Protein AF-A0A268TPA5-F1 (afdb_monomer)

Secondary structure (DSSP, 8-state):
-EEEEE-TTTHHHHHHHHHHHH-GGGEEEEEEEE--SS--TT-SS----EEEEEEE-SSGGG----EEEPPHHHHTT--B--TTHHHH--EEEEE-B--SSP-GGGEEEEE-TTS-EEEEEBSS-HHHHHHHHHTT-EEEEE-TTS-EEEEEEEETTGGGGEEEPPSEE-SS--HHHHHHHHHHHS-GGGTTSSSSPPPHHHHHHHHHHH--TT-EEEETT-TTTHHHHHHHHHHHHH----EEEE------BTTBTTHHIIIIIIHHHHHHHHS--TTS----GGGGT-----------------TT-THHHHS--GGGGTPPP--HHHHHHHHHHTTTT----TT--

Foldseek 3Di:
DDKDKFAPVCVVVVLVVCCVVQNPVFWPDKAWAFQDDDADPPDPDDGRGTIIITDGDNDNVPDDFQKDADDPVRLVQQDADDPCCVPQNGWHWDFQADPDDDDPQQWDWDQDPVRDIDTHGTPDGPVVVVVQVVVVQWDWDQDPVRDTTITGIDTCCVVHNMDGDDSYHHPFDHQVRQLVLLPLLDFPLLRCVAHRDDALRVLLSVCNRPHDLAAEAEDQACQQQSNVVNNLVNCVVPVGDYHYDYHHPQDADPSRNRGRQPRGNVSSLCCLQPVAGPVGDGRRNNVVPDDRSHDDDDGDDDDDDPPPPLCVLVPQDCVQVVDDDDDSVVSVVVCVVPVVPSDDDPPPD

pLDDT: mean 90.13, std 10.75, range [38.91, 98.69]

Solvent-accessible surface area (backbone atoms only — not comparable to full-atom values): 20629 Å² total; per-residue (Å²): 109,50,77,46,80,37,48,84,90,49,39,68,62,52,49,55,52,45,29,70,75,53,35,64,86,15,58,72,48,64,33,42,34,35,44,49,94,76,74,65,93,79,54,87,83,67,74,86,40,61,34,39,32,44,32,35,27,84,55,48,87,79,56,76,83,44,50,34,71,66,50,73,77,60,53,68,62,36,75,41,78,61,98,48,35,92,81,30,40,35,23,31,80,44,70,34,70,43,88,66,82,94,51,74,82,25,49,55,79,43,80,43,99,85,73,49,73,49,74,52,45,36,73,55,42,68,70,56,49,52,52,36,47,75,67,70,27,57,46,80,42,66,49,99,82,73,45,85,42,51,25,33,61,46,45,54,36,46,75,84,25,43,39,73,60,69,46,69,38,77,86,51,62,23,39,71,53,19,48,56,54,51,52,23,62,36,44,84,92,47,60,77,64,68,79,83,38,70,26,41,66,48,48,32,53,52,48,63,44,70,49,61,54,70,33,78,46,79,35,78,73,29,57,56,31,36,63,55,52,19,47,51,53,45,22,69,74,75,72,34,65,49,46,71,47,76,35,49,74,60,60,65,44,97,80,25,77,76,3,31,41,52,62,31,18,48,46,47,50,46,28,49,22,70,64,46,50,96,87,62,68,81,74,48,60,45,56,81,81,45,76,51,66,50,88,87,85,90,85,81,88,79,83,86,73,57,93,85,40,80,56,62,64,71,70,56,65,38,66,84,71,80,40,73,90,64,57,69,70,59,42,51,55,50,42,71,76,37,55,94,68,70,79,76,70,87,81,83,116

Sequence (349 aa):
MIFCSIDDKNQAYVKCLFDDVFGEGNFVGDIVWQKKNSGGQHAKFILDFHEYILCYAKNIEALGAFLTYRTEKQRQSFKLEDEFIETKGRYLLSPLKSWLDYRETLIYDIECPDGTTTKTQWVCAKDTFQRLKNENRIVFKKNKNDEWSIYKKQYENENEGLVKTPSLWLDCSNNANATRELSTIFTDSESGIFSNPKPVALLKRIIEISSAPNSIILDFYAGSGTTGHAVLELNRTDGGNRQFILVTNNEETEINPNGIAYDVTAKRLKRIMTGECYEGGGAIKWLEKNKPYGDSLEVYDIEHLPADSDKIFESIDESLYDQPRMEINEKIDWVCENFEKTCKREEEK

Mean predicted aligned error: 9.1 Å

Structure (mmCIF, N/CA/C/O backbone):
data_AF-A0A268TPA5-F1
#
_entry.id   AF-A0A268TPA5-F1
#
loop_
_atom_site.group_PDB
_atom_site.id
_atom_site.type_symbol
_atom_site.label_atom_id
_atom_site.label_alt_id
_atom_site.label_comp_id
_atom_site.label_asym_id
_atom_site.label_entity_id
_atom_site.label_seq_id
_atom_site.pdbx_PDB_ins_code
_atom_site.Cartn_x
_atom_site.Cartn_y
_atom_site.Cartn_z
_atom_site.occupancy
_atom_site.B_iso_or_equiv
_atom_site.auth_seq_id
_atom_site.auth_comp_id
_atom_site.auth_asym_id
_atom_site.auth_atom_id
_atom_site.pdbx_PDB_model_num
ATOM 1 N N . MET A 1 1 ? -5.219 -9.705 -8.740 1.00 93.50 1 MET A N 1
ATOM 2 C CA . MET A 1 1 ? -5.773 -8.362 -8.464 1.00 93.50 1 MET A CA 1
ATOM 3 C C . MET A 1 1 ? -5.079 -7.381 -9.381 1.00 93.50 1 MET A C 1
ATOM 5 O O . MET A 1 1 ? -3.993 -7.701 -9.847 1.00 93.50 1 MET A O 1
ATOM 9 N N . ILE A 1 2 ? -5.682 -6.227 -9.627 1.00 97.19 2 ILE A N 1
ATOM 10 C CA . ILE A 1 2 ? -5.079 -5.132 -10.385 1.00 97.19 2 ILE A CA 1
ATOM 11 C C . ILE A 1 2 ? -5.231 -3.836 -9.589 1.00 97.19 2 ILE A C 1
ATOM 13 O O . ILE A 1 2 ? -6.274 -3.599 -8.975 1.00 97.19 2 ILE A O 1
ATOM 17 N N . PHE A 1 3 ? -4.172 -3.030 -9.590 1.00 98.50 3 PHE A N 1
ATOM 18 C CA . PHE A 1 3 ? -4.156 -1.678 -9.045 1.00 98.50 3 PHE A CA 1
ATOM 19 C C . PHE A 1 3 ? -3.842 -0.712 -10.183 1.00 98.50 3 PHE A C 1
ATOM 21 O O . PHE A 1 3 ? -2.882 -0.928 -10.917 1.00 98.50 3 PHE A O 1
ATOM 28 N N . CYS A 1 4 ? -4.640 0.341 -10.336 1.00 98.25 4 CYS A N 1
ATOM 29 C CA . CYS A 1 4 ? -4.463 1.332 -11.395 1.00 98.25 4 CYS A CA 1
ATOM 30 C C . CYS A 1 4 ? -4.404 2.733 -10.789 1.00 98.25 4 CYS A C 1
ATOM 32 O O . CYS A 1 4 ? -5.414 3.234 -10.295 1.00 98.25 4 CYS A O 1
ATOM 34 N N . SER A 1 5 ? -3.220 3.353 -10.808 1.00 98.00 5 SER A N 1
ATOM 35 C CA . SER A 1 5 ? -3.069 4.768 -10.457 1.00 98.00 5 SER A CA 1
ATOM 36 C C . SER A 1 5 ? -3.643 5.650 -11.560 1.00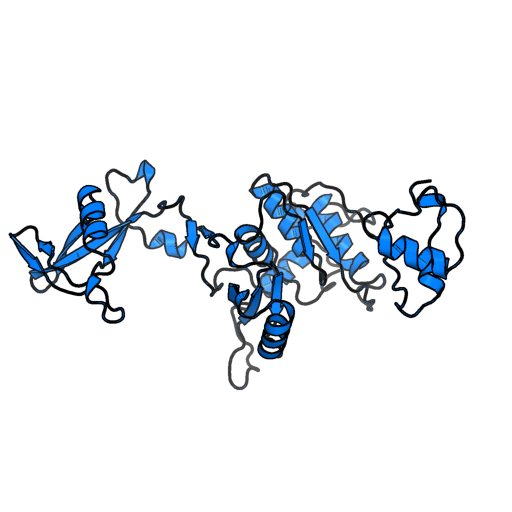 98.00 5 SER A C 1
ATOM 38 O O . SER A 1 5 ? -3.262 5.507 -12.720 1.00 98.00 5 SER A O 1
ATOM 40 N N . ILE A 1 6 ? -4.509 6.589 -11.196 1.00 97.50 6 ILE A N 1
ATOM 41 C CA . ILE A 1 6 ? -5.192 7.462 -12.147 1.00 97.50 6 ILE A CA 1
ATOM 42 C C . ILE A 1 6 ? -5.498 8.826 -11.517 1.00 97.50 6 ILE A C 1
ATOM 44 O O . ILE A 1 6 ? -5.760 8.936 -10.318 1.00 97.50 6 ILE A O 1
ATOM 48 N N . ASP A 1 7 ? -5.430 9.884 -12.319 1.00 95.38 7 ASP A N 1
ATOM 49 C CA . ASP A 1 7 ? -5.827 11.230 -11.909 1.00 95.38 7 ASP A CA 1
ATOM 50 C C . ASP A 1 7 ? -7.345 11.438 -12.040 1.00 95.38 7 ASP A C 1
ATOM 52 O O . ASP A 1 7 ? -8.087 10.591 -12.539 1.00 95.38 7 ASP A O 1
ATOM 56 N N . ASP A 1 8 ? -7.830 12.588 -11.584 1.00 94.25 8 ASP A N 1
ATOM 57 C CA . ASP A 1 8 ? -9.244 12.958 -11.649 1.00 94.25 8 ASP A CA 1
ATOM 58 C C . ASP A 1 8 ? -9.768 13.139 -13.081 1.00 94.25 8 ASP A C 1
ATOM 60 O O . ASP A 1 8 ? -10.972 13.016 -13.307 1.00 94.25 8 ASP A O 1
ATOM 64 N N . LYS A 1 9 ? -8.884 13.378 -14.059 1.00 95.19 9 LYS A N 1
ATOM 65 C CA . LYS A 1 9 ? -9.261 13.572 -15.463 1.00 95.19 9 LYS A CA 1
ATOM 66 C C . LYS A 1 9 ? -9.957 12.344 -16.045 1.00 95.19 9 LYS A C 1
ATOM 68 O O . LYS A 1 9 ? -10.922 12.499 -16.793 1.00 95.19 9 LYS A O 1
ATOM 73 N N . ASN A 1 10 ? -9.458 11.147 -15.728 1.00 95.06 10 ASN A N 1
ATOM 74 C CA . ASN A 1 10 ? -9.932 9.904 -16.340 1.00 95.06 10 ASN A CA 1
ATOM 75 C C . ASN A 1 10 ? -10.455 8.856 -15.350 1.00 95.06 10 ASN A C 1
ATOM 77 O O . ASN A 1 10 ? -10.986 7.840 -15.798 1.00 95.06 10 ASN A O 1
ATOM 81 N N . GLN A 1 11 ? -10.352 9.084 -14.035 1.00 97.19 11 GLN A N 1
ATOM 82 C CA . GLN A 1 11 ? -10.719 8.089 -13.019 1.00 97.19 11 GLN A CA 1
ATOM 83 C C . GLN A 1 11 ? -12.120 7.500 -13.220 1.00 97.19 11 GLN A C 1
ATOM 85 O O . GLN A 1 11 ? -12.265 6.280 -13.206 1.00 97.19 11 GLN A O 1
ATOM 90 N N . ALA A 1 12 ? -13.132 8.336 -13.472 1.00 97.44 12 ALA A N 1
ATOM 91 C CA . ALA A 1 12 ? -14.506 7.867 -13.634 1.00 97.44 12 ALA A CA 1
ATOM 92 C C . ALA A 1 12 ? -14.6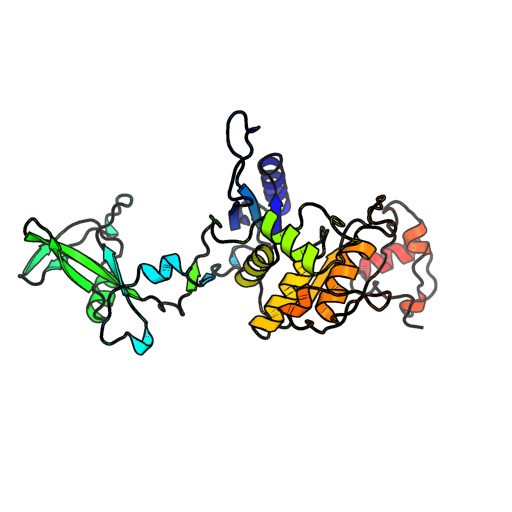71 6.966 -14.870 1.00 97.44 12 ALA A C 1
ATOM 94 O O . ALA A 1 12 ? -15.311 5.920 -14.796 1.00 97.44 12 ALA A O 1
ATOM 95 N N . TYR A 1 13 ? -14.050 7.333 -15.995 1.00 97.38 13 TYR A N 1
ATOM 96 C CA . TYR A 1 13 ? -14.131 6.557 -17.235 1.00 97.38 13 TYR A CA 1
ATOM 97 C C . TYR A 1 13 ? -13.396 5.220 -17.114 1.00 97.38 13 TYR A C 1
ATOM 99 O O . TYR A 1 13 ? -13.927 4.187 -17.516 1.00 97.38 13 TYR A O 1
ATOM 107 N N . VAL A 1 14 ? -12.202 5.225 -16.513 1.00 96.25 14 VAL A N 1
ATOM 108 C CA . VAL A 1 14 ? -11.422 4.001 -16.276 1.00 96.25 14 VAL A CA 1
ATOM 109 C C . VAL A 1 14 ? -12.146 3.083 -15.293 1.00 96.25 14 VAL A C 1
ATOM 111 O O . VAL A 1 14 ? -12.171 1.876 -15.506 1.00 96.25 14 VAL A O 1
ATOM 114 N N . LYS A 1 15 ? -12.797 3.636 -14.263 1.00 98.12 15 LYS A N 1
ATOM 115 C CA . LYS A 1 15 ? -13.629 2.866 -13.334 1.00 98.12 15 LYS A CA 1
ATOM 116 C C . LYS A 1 15 ? -14.773 2.156 -14.060 1.00 98.12 15 LYS A C 1
ATOM 118 O O . LYS A 1 15 ? -14.925 0.954 -13.879 1.00 98.12 15 LYS A O 1
ATOM 123 N N . CYS A 1 16 ? -15.525 2.860 -14.911 1.00 97.38 16 CYS A N 1
ATOM 124 C CA . CYS A 1 16 ? -16.597 2.246 -15.700 1.00 97.38 16 CYS A CA 1
ATOM 125 C C . CYS A 1 16 ? -16.073 1.159 -16.648 1.00 97.38 16 CYS A C 1
ATOM 127 O O . CYS A 1 16 ? -16.688 0.104 -16.766 1.00 97.38 16 CYS A O 1
ATOM 129 N N . LEU A 1 17 ? -14.924 1.385 -17.292 1.00 96.69 17 LEU A N 1
ATOM 130 C CA . LEU A 1 17 ? -14.291 0.371 -18.137 1.00 96.69 17 LEU A CA 1
ATOM 131 C C . LEU A 1 17 ? -13.875 -0.861 -17.321 1.00 96.69 17 LEU A C 1
ATOM 133 O O . LEU A 1 17 ? -14.063 -1.991 -17.757 1.00 96.69 17 LEU A O 1
ATOM 137 N N . PHE A 1 18 ? -13.325 -0.660 -16.125 1.00 97.06 18 PHE A N 1
ATOM 138 C CA . PHE A 1 18 ? -12.932 -1.759 -15.246 1.00 97.06 18 PHE A CA 1
ATOM 139 C C . PHE A 1 18 ? -14.147 -2.524 -14.706 1.00 97.06 18 PHE A C 1
ATOM 141 O O . PHE A 1 18 ? -14.053 -3.737 -14.543 1.00 97.06 18 PHE A O 1
ATOM 148 N N . ASP A 1 19 ? -15.284 -1.862 -14.476 1.00 97.94 19 ASP A N 1
ATOM 149 C CA . ASP A 1 19 ? -16.541 -2.539 -14.136 1.00 97.94 19 ASP A CA 1
ATOM 150 C C . ASP A 1 19 ? -17.015 -3.473 -15.252 1.00 97.94 19 ASP A C 1
ATOM 152 O O . ASP A 1 19 ? -17.476 -4.571 -14.955 1.00 97.94 19 ASP A O 1
ATOM 156 N N . ASP A 1 20 ? -16.861 -3.073 -16.515 1.00 95.62 20 ASP A N 1
ATOM 157 C CA . ASP A 1 20 ? -17.213 -3.907 -17.670 1.00 95.62 20 ASP A CA 1
ATOM 158 C C . ASP A 1 20 ? -16.238 -5.089 -17.842 1.00 95.62 20 ASP A C 1
ATOM 160 O O . ASP A 1 20 ? -16.650 -6.231 -18.030 1.00 95.62 20 ASP A O 1
ATOM 164 N N . VAL A 1 21 ? -14.930 -4.842 -17.690 1.00 94.75 21 VAL A N 1
ATOM 165 C CA . VAL A 1 21 ? -13.880 -5.860 -17.888 1.00 94.75 21 VAL A CA 1
ATOM 166 C C . VAL A 1 21 ? -13.796 -6.868 -16.735 1.00 94.75 21 VAL A C 1
ATOM 168 O O . VAL A 1 21 ? -13.634 -8.066 -16.967 1.00 94.75 21 VAL A O 1
ATOM 171 N N . PHE A 1 22 ? -13.859 -6.405 -15.484 1.00 93.81 22 PHE A N 1
ATOM 172 C CA . PHE A 1 22 ? -13.659 -7.244 -14.294 1.00 93.81 22 PHE A CA 1
ATOM 173 C C . PHE A 1 22 ? -14.964 -7.596 -13.573 1.00 93.81 22 PHE A C 1
ATOM 175 O O . PHE A 1 22 ? -14.961 -8.473 -12.705 1.00 93.81 22 PHE A O 1
ATOM 182 N N . GLY A 1 23 ? -16.071 -6.941 -13.922 1.00 96.62 23 GLY A N 1
ATOM 183 C CA . GLY A 1 23 ? -17.336 -7.011 -13.203 1.00 96.62 23 GLY A CA 1
ATOM 184 C C . GLY A 1 23 ? -17.360 -6.070 -11.996 1.00 96.62 23 GLY A C 1
ATOM 185 O O . GLY A 1 23 ? -16.466 -6.101 -11.149 1.00 96.62 23 GLY A O 1
ATOM 186 N N . GLU A 1 24 ? -18.430 -5.284 -11.859 1.00 97.06 24 GLU A N 1
ATOM 187 C CA . GLU A 1 24 ? -18.634 -4.358 -10.730 1.00 97.06 24 GLU A CA 1
ATOM 188 C C . GLU A 1 24 ? -18.532 -5.062 -9.363 1.00 97.06 24 GLU A C 1
ATOM 190 O O . GLU A 1 24 ? -17.946 -4.531 -8.421 1.00 97.06 24 GLU A O 1
ATOM 195 N N . GLY A 1 25 ? -19.025 -6.304 -9.267 1.00 97.69 25 GLY A N 1
ATOM 196 C CA . GLY A 1 25 ? -18.949 -7.116 -8.047 1.00 97.69 25 GLY A CA 1
ATOM 197 C C . GLY A 1 25 ? -17.523 -7.458 -7.599 1.00 97.69 25 GLY A C 1
ATOM 198 O O . GLY A 1 25 ? -17.328 -7.822 -6.445 1.00 97.69 25 GLY A O 1
ATOM 199 N N . ASN A 1 26 ? -16.525 -7.312 -8.475 1.00 98.00 26 ASN A N 1
ATOM 200 C CA . ASN A 1 26 ? -15.114 -7.531 -8.159 1.00 98.00 26 ASN A CA 1
ATOM 201 C C . ASN A 1 26 ? -14.353 -6.244 -7.798 1.00 98.00 26 ASN A C 1
ATOM 203 O O . ASN A 1 26 ? -13.130 -6.283 -7.605 1.00 98.00 26 ASN A O 1
ATOM 207 N N . PHE A 1 27 ? -15.042 -5.106 -7.691 1.00 98.31 27 PHE A N 1
ATOM 208 C CA . PHE A 1 27 ? -14.447 -3.864 -7.217 1.00 98.31 27 PHE A CA 1
ATOM 209 C C . PHE A 1 27 ? -14.108 -3.960 -5.724 1.00 98.31 27 PHE A C 1
ATOM 211 O 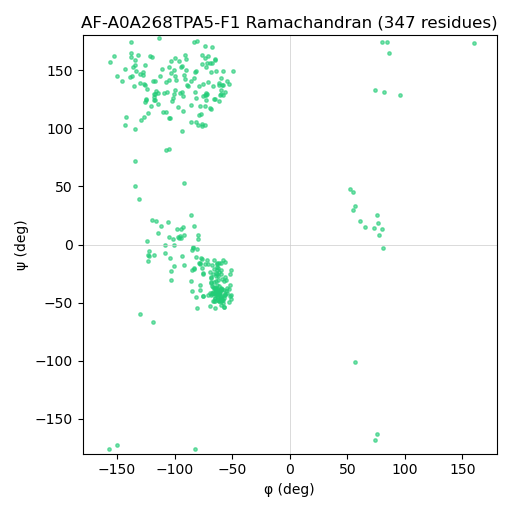O . PHE A 1 27 ? -14.983 -4.107 -4.873 1.00 98.31 27 PHE A O 1
ATOM 218 N N . VAL A 1 28 ? -12.819 -3.854 -5.395 1.00 97.62 28 VAL A N 1
ATOM 219 C CA . VAL A 1 28 ? -12.328 -3.966 -4.011 1.00 97.62 28 VAL A CA 1
ATOM 220 C C . VAL A 1 28 ? -12.415 -2.623 -3.291 1.00 97.62 28 VAL A C 1
ATOM 222 O O . VAL A 1 28 ? -12.757 -2.561 -2.110 1.00 97.62 28 VAL A O 1
ATOM 225 N N . GLY A 1 29 ? -12.092 -1.538 -3.992 1.00 96.75 29 GLY A N 1
ATOM 226 C CA . GLY A 1 29 ? -12.121 -0.194 -3.435 1.00 96.75 29 GLY A CA 1
ATOM 227 C C . GLY A 1 29 ? -11.271 0.795 -4.221 1.00 96.75 29 GLY A C 1
ATOM 228 O O . GLY A 1 29 ? -10.539 0.432 -5.142 1.00 96.75 29 GLY A O 1
ATOM 229 N N . ASP A 1 30 ? -11.373 2.059 -3.825 1.00 97.62 30 ASP A N 1
ATOM 230 C CA . ASP A 1 30 ? -10.580 3.162 -4.363 1.00 97.62 30 ASP A CA 1
ATOM 231 C C . ASP A 1 30 ? -9.733 3.762 -3.240 1.00 97.62 30 ASP A C 1
ATOM 233 O O . ASP A 1 30 ? -10.244 4.083 -2.160 1.00 97.62 30 ASP A O 1
ATOM 237 N N . ILE A 1 31 ? -8.429 3.859 -3.480 1.00 98.25 31 ILE A N 1
ATOM 238 C CA . ILE A 1 31 ? -7.473 4.453 -2.552 1.00 98.25 31 ILE A CA 1
ATOM 239 C C . ILE A 1 31 ? -7.130 5.856 -3.045 1.00 98.25 31 ILE A C 1
ATOM 241 O O . ILE A 1 31 ? -6.600 6.040 -4.135 1.00 98.25 31 ILE A O 1
ATOM 245 N N . VAL A 1 32 ? -7.350 6.848 -2.191 1.00 98.12 32 VAL A N 1
ATOM 246 C CA . VAL A 1 32 ? -6.947 8.233 -2.421 1.00 98.12 32 VAL A CA 1
ATOM 247 C C . VAL A 1 32 ? -5.571 8.451 -1.809 1.00 98.12 32 VAL A C 1
ATOM 249 O O . VAL A 1 32 ? -5.400 8.400 -0.586 1.00 98.12 32 VAL A O 1
ATOM 252 N N . TRP A 1 33 ? -4.584 8.722 -2.654 1.00 97.69 33 TRP A N 1
ATOM 253 C CA . TRP A 1 33 ? -3.206 8.968 -2.248 1.00 97.69 33 TRP A CA 1
ATOM 254 C C . TRP A 1 33 ? -2.845 10.447 -2.378 1.00 97.69 33 TRP A C 1
ATOM 256 O O . TRP A 1 33 ? -3.067 11.072 -3.414 1.00 97.69 33 TRP A O 1
ATOM 266 N N . GLN A 1 34 ? -2.251 11.016 -1.327 1.00 95.81 34 GLN A N 1
ATOM 267 C CA . GLN A 1 34 ? -1.777 12.397 -1.345 1.00 95.81 34 GLN A CA 1
ATOM 268 C C . GLN A 1 34 ? -0.463 12.527 -2.134 1.00 95.81 34 GLN A C 1
ATOM 270 O O .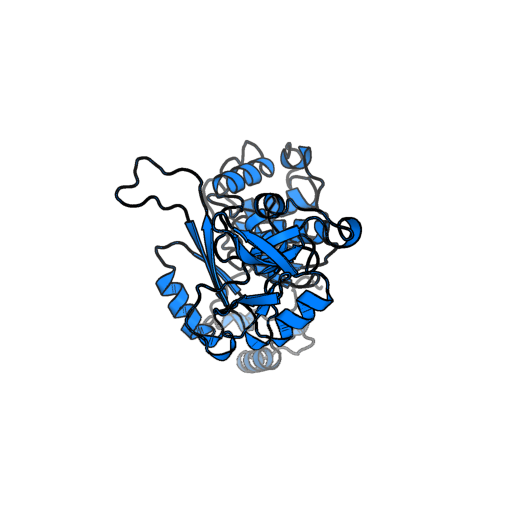 GLN A 1 34 ? 0.625 12.258 -1.623 1.00 95.81 34 GLN A O 1
ATOM 275 N N . LYS A 1 35 ? -0.548 13.019 -3.374 1.00 94.44 35 LYS A N 1
ATOM 276 C CA . LYS A 1 35 ? 0.603 13.168 -4.280 1.00 94.44 35 LYS A CA 1
ATOM 277 C C . LYS A 1 35 ? 1.478 14.392 -4.001 1.00 94.44 35 LYS A C 1
ATOM 279 O O . LYS A 1 35 ? 2.605 14.461 -4.497 1.00 94.44 35 LYS A O 1
ATOM 284 N N . LYS A 1 36 ? 0.990 15.371 -3.223 1.00 91.75 36 LYS A N 1
ATOM 285 C CA . LYS A 1 36 ? 1.752 16.571 -2.822 1.00 91.75 36 LYS A CA 1
ATOM 286 C C . LYS A 1 36 ? 1.235 17.208 -1.525 1.00 91.75 36 LYS A C 1
ATOM 288 O O . LYS A 1 36 ? 0.068 17.069 -1.174 1.00 91.75 36 LYS A O 1
ATOM 293 N N . ASN A 1 37 ? 2.107 17.959 -0.846 1.00 87.81 37 ASN A N 1
ATOM 294 C CA . ASN A 1 37 ? 1.813 18.578 0.459 1.00 87.81 37 ASN A CA 1
ATOM 295 C C . ASN A 1 37 ? 1.447 20.068 0.370 1.00 87.81 37 ASN A C 1
ATOM 297 O O . ASN A 1 37 ? 0.903 20.626 1.318 1.00 87.81 37 ASN A O 1
ATOM 301 N N . SER A 1 38 ? 1.781 20.729 -0.740 1.00 84.44 38 SER A N 1
ATOM 302 C CA . SER A 1 38 ? 1.550 22.160 -0.948 1.00 84.44 38 SER A CA 1
ATOM 303 C C . SER A 1 38 ? 1.019 22.434 -2.354 1.00 84.44 38 SER A C 1
ATOM 305 O O . SER A 1 38 ? 1.286 21.700 -3.308 1.00 84.44 38 SER A O 1
ATOM 307 N N . GLY A 1 39 ? 0.147 23.435 -2.446 1.00 74.38 39 GLY A N 1
ATOM 308 C CA . GLY A 1 39 ? -0.520 23.817 -3.682 1.00 74.38 39 GLY A CA 1
ATOM 309 C C . GLY A 1 39 ? 0.222 24.945 -4.392 1.00 74.38 39 GLY A C 1
ATOM 310 O O . GLY A 1 39 ? 0.907 25.742 -3.755 1.00 74.38 39 GLY A O 1
ATOM 311 N N . GLY A 1 40 ? 0.089 25.014 -5.716 1.00 72.81 40 GLY A N 1
ATOM 312 C CA . GLY A 1 40 ? 0.619 26.130 -6.498 1.00 72.81 40 GLY A CA 1
ATOM 313 C C . GLY A 1 40 ? -0.321 27.335 -6.454 1.00 72.81 40 GLY A C 1
ATOM 314 O O . GLY A 1 40 ? -1.538 27.165 -6.415 1.00 72.81 40 GLY A O 1
ATOM 315 N N . GLN A 1 41 ? 0.233 28.549 -6.543 1.00 68.62 41 GLN A N 1
ATOM 316 C CA . GLN A 1 41 ? -0.552 29.796 -6.615 1.00 68.62 41 GLN A CA 1
ATOM 317 C C . GLN A 1 41 ? -1.500 29.851 -7.831 1.00 68.62 41 GLN A C 1
ATOM 319 O O . GLN A 1 41 ? -2.415 30.664 -7.868 1.00 68.62 41 GLN A O 1
ATOM 324 N N . HIS A 1 42 ? -1.292 28.980 -8.822 1.00 75.12 42 HIS A N 1
ATOM 325 C CA . HIS A 1 42 ? -2.054 28.926 -10.071 1.00 75.12 42 HIS A CA 1
ATOM 326 C C . HIS A 1 42 ? -3.356 28.115 -9.992 1.00 75.12 42 HIS A C 1
ATOM 328 O O . HIS A 1 42 ? -4.102 28.072 -10.970 1.00 75.12 42 HIS A O 1
ATOM 334 N N . ALA A 1 43 ? -3.651 27.455 -8.867 1.00 81.31 43 ALA A N 1
ATOM 335 C CA . ALA A 1 43 ? -4.926 26.765 -8.714 1.00 81.31 43 ALA A CA 1
ATOM 336 C C . ALA A 1 43 ? -6.071 27.785 -8.640 1.00 81.31 43 ALA A C 1
ATOM 338 O O . ALA A 1 43 ? -6.143 28.590 -7.714 1.00 81.31 43 ALA A O 1
ATOM 339 N N . LYS A 1 44 ? -6.973 27.746 -9.625 1.00 83.06 44 LYS A N 1
ATOM 340 C CA . LYS A 1 44 ? -8.058 28.728 -9.750 1.00 83.06 44 LYS A CA 1
ATOM 341 C C . LYS A 1 44 ? -9.222 28.484 -8.784 1.00 83.06 44 LYS A C 1
ATOM 343 O O . LYS A 1 44 ? -9.840 29.444 -8.338 1.00 83.06 44 LYS A O 1
ATOM 348 N N . PHE A 1 45 ? -9.541 27.220 -8.501 1.00 88.44 45 PHE A N 1
ATOM 349 C CA . PHE A 1 45 ? -10.746 26.845 -7.750 1.00 88.44 45 PHE A CA 1
ATOM 350 C C . PHE A 1 45 ? -10.448 25.891 -6.592 1.00 88.44 45 PHE A C 1
ATOM 352 O O . PHE A 1 45 ? -10.719 26.221 -5.442 1.00 88.44 45 PHE A O 1
ATOM 359 N N . ILE A 1 46 ? -9.880 24.719 -6.888 1.00 89.88 46 ILE A N 1
ATOM 360 C CA . ILE A 1 46 ? -9.572 23.675 -5.905 1.00 89.88 46 ILE A CA 1
ATOM 361 C C . ILE A 1 46 ? -8.100 23.296 -6.050 1.00 89.88 46 ILE A C 1
ATOM 363 O O . ILE A 1 46 ? -7.577 23.192 -7.161 1.00 89.88 46 ILE A O 1
ATOM 367 N N . LEU A 1 47 ? -7.425 23.113 -4.916 1.00 90.56 47 LEU A N 1
ATOM 368 C CA . LEU A 1 47 ? -6.060 22.606 -4.888 1.00 90.56 47 LEU A CA 1
ATOM 369 C C . LEU A 1 47 ? -6.090 21.087 -5.077 1.00 90.56 47 LEU A C 1
ATOM 371 O O . LEU A 1 47 ? -6.544 20.356 -4.202 1.00 90.56 47 LEU A O 1
ATOM 375 N N . ASP A 1 48 ? -5.592 20.627 -6.218 1.00 90.56 48 ASP A N 1
ATOM 376 C CA . ASP A 1 48 ? -5.462 19.204 -6.533 1.00 90.56 48 ASP A CA 1
ATOM 377 C C . ASP A 1 48 ? -4.312 18.573 -5.730 1.00 90.56 48 ASP A C 1
ATOM 379 O O . ASP A 1 48 ? -3.142 18.783 -6.049 1.00 90.56 48 ASP A O 1
ATOM 383 N N . PHE A 1 49 ? -4.621 17.827 -4.671 1.00 93.81 49 PHE A N 1
ATOM 384 C CA . PHE A 1 49 ? -3.626 17.238 -3.769 1.00 93.81 49 PHE A CA 1
ATOM 385 C C . PHE A 1 49 ? -3.468 15.730 -3.890 1.00 93.81 49 PHE A C 1
ATOM 387 O O . PHE A 1 49 ? -2.559 15.172 -3.265 1.00 93.81 49 PHE A O 1
ATOM 394 N N . HIS A 1 50 ? -4.319 15.073 -4.671 1.00 95.31 50 HIS A N 1
ATOM 395 C CA . HIS A 1 50 ? -4.432 13.626 -4.642 1.00 95.31 50 HIS A CA 1
ATOM 396 C C . HIS A 1 50 ? -4.546 13.001 -6.026 1.00 95.31 50 HIS A C 1
ATOM 398 O O . HIS A 1 50 ? -4.750 13.661 -7.040 1.00 95.31 50 HIS A O 1
ATOM 404 N N . GLU A 1 51 ? -4.335 11.699 -6.034 1.00 96.62 51 GLU A N 1
ATOM 405 C CA . GLU A 1 51 ? -4.597 10.785 -7.137 1.00 96.62 51 GLU A CA 1
ATOM 406 C C . GLU A 1 51 ? -5.369 9.589 -6.575 1.00 96.62 51 GLU A C 1
ATOM 408 O O . GLU A 1 51 ? -5.401 9.368 -5.358 1.00 96.62 51 GLU A O 1
ATOM 413 N N . TYR A 1 52 ? -5.997 8.837 -7.467 1.00 98.44 52 TYR A N 1
ATOM 414 C CA . TYR A 1 52 ? -6.784 7.656 -7.147 1.00 98.44 52 TYR A CA 1
ATOM 415 C C . TYR A 1 52 ? -6.007 6.399 -7.513 1.00 98.44 52 TYR A C 1
ATOM 417 O O . TYR A 1 52 ? -5.161 6.406 -8.412 1.00 98.44 52 TYR A O 1
ATOM 425 N N . ILE A 1 53 ? -6.293 5.308 -6.817 1.00 98.56 53 ILE A N 1
ATOM 426 C CA . ILE A 1 53 ? -5.749 3.989 -7.109 1.00 98.56 53 ILE A CA 1
ATOM 427 C C . ILE A 1 53 ? -6.916 3.014 -7.047 1.00 98.56 53 ILE A C 1
ATOM 429 O O . ILE A 1 53 ? -7.338 2.584 -5.970 1.00 98.56 53 ILE A O 1
ATOM 433 N N . LEU A 1 54 ? -7.431 2.670 -8.224 1.00 98.50 54 LEU A N 1
ATOM 434 C CA . LEU A 1 54 ? -8.525 1.719 -8.369 1.00 98.50 54 LEU A CA 1
ATOM 435 C C . LEU A 1 54 ? -8.013 0.308 -8.091 1.00 98.50 54 LEU A C 1
ATOM 437 O O . LEU A 1 54 ? -7.006 -0.098 -8.673 1.00 98.50 54 LEU A O 1
ATOM 441 N N . CYS A 1 55 ? -8.710 -0.441 -7.238 1.00 98.19 55 CYS A N 1
ATOM 442 C CA . CYS A 1 55 ? -8.376 -1.821 -6.902 1.00 98.19 55 CYS A CA 1
ATOM 443 C C . CYS A 1 55 ? -9.492 -2.776 -7.336 1.00 98.19 55 CYS A C 1
ATOM 445 O O . CYS A 1 55 ? -10.644 -2.637 -6.915 1.00 98.19 55 CYS A O 1
ATOM 447 N N . TYR A 1 56 ? -9.132 -3.774 -8.143 1.00 98.44 56 TYR A N 1
ATOM 448 C CA . TYR A 1 56 ? -10.036 -4.835 -8.586 1.00 98.44 56 TYR A CA 1
ATOM 449 C C . TYR A 1 56 ? -9.465 -6.224 -8.324 1.00 98.44 56 TYR A C 1
ATOM 451 O O . TYR A 1 56 ? -8.260 -6.484 -8.434 1.00 98.44 56 TYR A O 1
ATOM 459 N N . ALA A 1 57 ? -10.364 -7.148 -8.009 1.00 97.25 57 ALA A N 1
ATOM 460 C CA . ALA A 1 57 ? -10.074 -8.562 -7.885 1.00 97.25 57 ALA A CA 1
ATOM 461 C C . ALA A 1 57 ? -10.404 -9.305 -9.185 1.00 97.25 57 ALA A C 1
ATOM 463 O O . ALA A 1 57 ? -11.220 -8.864 -9.979 1.00 97.25 57 ALA A O 1
ATOM 464 N N . LYS A 1 58 ? -9.794 -10.478 -9.384 1.00 94.94 58 LYS A N 1
ATOM 465 C CA . LYS A 1 58 ? -10.318 -11.453 -10.359 1.00 94.94 58 LYS A CA 1
ATOM 466 C C . LYS A 1 58 ? -11.524 -12.199 -9.775 1.00 94.94 58 LYS A C 1
ATOM 468 O O . LYS A 1 58 ? -12.475 -12.501 -10.479 1.00 94.94 58 LYS A O 1
ATOM 473 N N . ASN A 1 59 ? -11.434 -12.514 -8.485 1.00 95.50 59 ASN A N 1
ATOM 474 C CA . ASN A 1 59 ? -12.502 -13.067 -7.668 1.00 95.50 59 ASN A CA 1
ATOM 475 C C . ASN A 1 59 ? -12.383 -12.433 -6.277 1.00 95.50 59 ASN A C 1
ATOM 477 O O . ASN A 1 59 ? -11.414 -12.709 -5.565 1.00 95.50 59 ASN A O 1
ATOM 481 N N . ILE A 1 60 ? -13.323 -11.558 -5.921 1.00 96.31 60 ILE A N 1
ATOM 482 C CA . ILE A 1 60 ? -13.310 -10.850 -4.635 1.00 96.31 60 ILE A CA 1
ATOM 483 C C . ILE A 1 60 ? -13.565 -11.779 -3.442 1.00 96.31 60 ILE A C 1
ATOM 485 O O . ILE A 1 60 ? -13.038 -11.536 -2.360 1.00 96.31 60 ILE A O 1
ATOM 489 N N . GLU A 1 61 ? -14.310 -12.870 -3.633 1.00 96.62 61 GLU A N 1
ATOM 490 C CA . GLU A 1 61 ? -14.648 -13.824 -2.567 1.00 96.62 61 GLU A CA 1
ATOM 491 C C . GLU A 1 61 ? -13.424 -14.619 -2.096 1.00 96.62 61 GLU A C 1
ATOM 493 O O . GLU A 1 61 ? -13.383 -15.098 -0.966 1.00 96.62 61 GLU A O 1
ATOM 498 N N . ALA A 1 62 ? -12.402 -14.728 -2.950 1.00 94.50 62 ALA A N 1
ATOM 499 C CA . ALA A 1 62 ? -11.131 -15.362 -2.619 1.00 94.50 62 ALA A CA 1
ATOM 500 C C . ALA A 1 62 ? -10.181 -14.444 -1.824 1.00 94.50 62 ALA A C 1
ATOM 502 O O . ALA A 1 62 ? -9.089 -14.876 -1.451 1.00 94.50 62 ALA A O 1
ATOM 503 N N . LEU A 1 63 ? -10.547 -13.177 -1.591 1.00 94.38 63 LEU A N 1
ATOM 504 C CA . LEU A 1 63 ? -9.684 -12.220 -0.906 1.00 94.38 63 LEU A CA 1
ATOM 505 C C . LEU A 1 63 ? -9.884 -12.228 0.611 1.00 94.38 63 LEU A C 1
ATOM 507 O O . LEU A 1 63 ? -10.998 -12.217 1.132 1.00 94.38 63 LEU A O 1
ATOM 511 N N . GLY A 1 64 ? -8.760 -12.167 1.326 1.00 92.31 64 GLY A N 1
ATOM 512 C CA . GLY A 1 64 ? -8.723 -11.792 2.736 1.00 92.31 64 GLY A CA 1
ATOM 513 C C . GLY A 1 64 ? -8.782 -10.274 2.933 1.00 92.31 64 GLY A C 1
ATOM 514 O O . GLY A 1 64 ? -8.734 -9.489 1.986 1.00 92.31 64 GLY A O 1
ATOM 515 N N . ALA A 1 65 ? -8.852 -9.842 4.193 1.00 92.31 65 ALA A N 1
ATOM 516 C CA . ALA A 1 65 ? -8.766 -8.422 4.517 1.00 92.31 65 ALA A CA 1
ATOM 517 C C . ALA A 1 65 ? -7.367 -7.872 4.201 1.00 92.31 65 ALA A C 1
ATOM 519 O O . ALA A 1 65 ? -6.366 -8.473 4.582 1.00 92.31 65 ALA A O 1
ATOM 520 N N . PHE A 1 66 ? -7.301 -6.688 3.590 1.00 94.88 66 PHE A N 1
ATOM 521 C CA . PHE A 1 66 ? -6.045 -5.949 3.471 1.00 94.88 66 PHE A CA 1
ATOM 522 C C . PHE A 1 66 ? -5.682 -5.356 4.822 1.00 94.88 66 PHE A C 1
ATOM 524 O O . PHE A 1 66 ? -6.442 -4.562 5.391 1.00 94.88 66 PHE A O 1
ATOM 531 N N . LEU A 1 67 ? -4.529 -5.771 5.331 1.00 93.31 67 LEU A N 1
ATOM 532 C CA . LEU A 1 67 ? -4.033 -5.389 6.637 1.00 93.31 67 LEU A CA 1
ATOM 533 C C . LEU A 1 67 ? -2.729 -4.606 6.502 1.00 93.31 67 LEU A C 1
ATOM 535 O O . LEU A 1 67 ? -1.882 -4.933 5.684 1.00 93.31 67 LEU A O 1
ATOM 539 N N . THR A 1 68 ? -2.571 -3.584 7.331 1.00 92.06 68 THR A N 1
ATOM 540 C CA . THR A 1 68 ? -1.364 -2.764 7.444 1.00 92.06 68 THR A CA 1
ATOM 541 C C . THR A 1 68 ? -1.029 -2.565 8.912 1.00 92.06 68 THR A C 1
ATOM 543 O O . THR A 1 68 ? -1.915 -2.559 9.771 1.00 92.06 68 THR A O 1
ATOM 546 N N . TYR A 1 69 ? 0.241 -2.318 9.211 1.00 90.00 69 TYR A N 1
ATOM 547 C CA . TYR A 1 69 ? 0.632 -1.856 10.535 1.00 90.00 69 TYR A CA 1
ATOM 548 C C . TYR A 1 69 ? 0.046 -0.479 10.843 1.00 90.00 69 TYR A C 1
ATOM 550 O O . TYR A 1 69 ? -0.129 0.368 9.960 1.00 90.00 69 TYR A O 1
ATOM 558 N N . ARG A 1 70 ? -0.219 -0.245 12.132 1.00 89.88 70 ARG A N 1
ATOM 559 C CA . ARG A 1 70 ? -0.590 1.077 12.642 1.00 89.88 70 ARG A CA 1
ATOM 560 C C . ARG A 1 70 ? 0.493 2.109 12.356 1.00 89.88 70 ARG A C 1
ATOM 562 O O . ARG A 1 70 ? 1.674 1.864 12.607 1.00 89.88 70 ARG A O 1
ATOM 569 N N . THR A 1 71 ? 0.064 3.297 11.938 1.00 88.19 71 THR A N 1
ATOM 570 C CA . THR A 1 71 ? 0.954 4.455 11.813 1.00 88.19 71 THR A CA 1
ATOM 571 C C . THR A 1 71 ? 1.425 4.925 13.186 1.00 88.19 71 THR A C 1
ATOM 573 O O . THR A 1 71 ? 0.735 4.739 14.191 1.00 88.19 71 THR A O 1
ATOM 576 N N . GLU A 1 72 ? 2.564 5.612 13.236 1.00 87.69 72 GLU A N 1
ATOM 577 C CA . GLU A 1 72 ? 3.096 6.183 14.480 1.00 87.69 72 GLU A CA 1
ATOM 578 C C . GLU A 1 72 ? 2.070 7.094 15.181 1.00 87.69 72 GLU A C 1
ATOM 580 O O . GLU A 1 72 ? 1.818 6.988 16.380 1.00 87.69 72 GLU A O 1
ATOM 585 N N . LYS A 1 73 ? 1.352 7.913 14.403 1.00 88.31 73 LYS A N 1
ATOM 586 C CA . LYS A 1 73 ? 0.259 8.757 14.907 1.00 88.31 73 LYS A CA 1
ATOM 587 C C . LYS A 1 73 ? -0.865 7.940 15.556 1.00 88.31 73 LYS A C 1
ATOM 589 O O . LYS A 1 73 ? -1.444 8.375 16.550 1.00 88.31 73 LYS A O 1
ATOM 594 N N . GLN A 1 74 ? -1.208 6.778 14.997 1.00 89.69 74 GLN A N 1
ATOM 595 C CA . GLN A 1 74 ? -2.208 5.889 15.592 1.00 89.69 74 GLN A CA 1
ATOM 596 C C . GLN A 1 74 ? -1.682 5.260 16.885 1.00 89.69 74 GLN A C 1
ATOM 598 O O . GLN A 1 74 ? -2.426 5.216 17.865 1.00 89.69 74 GLN A O 1
ATOM 603 N N . ARG A 1 75 ? -0.415 4.831 16.923 1.00 91.56 75 ARG A N 1
ATOM 604 C CA . ARG A 1 75 ? 0.224 4.257 18.121 1.00 91.56 75 ARG A CA 1
ATOM 605 C C . ARG A 1 75 ? 0.234 5.237 19.296 1.00 91.56 75 ARG A C 1
ATOM 607 O O . ARG A 1 75 ? -0.128 4.868 20.406 1.00 91.56 75 ARG A O 1
ATOM 614 N N . GLN A 1 76 ? 0.463 6.525 19.041 1.00 93.56 76 GLN A N 1
ATOM 615 C CA . GLN A 1 76 ? 0.425 7.586 20.064 1.00 93.56 76 GLN A CA 1
ATOM 616 C C . GLN A 1 76 ? -0.935 7.765 20.771 1.00 93.56 76 GLN A C 1
ATOM 618 O O . GLN A 1 76 ? -1.018 8.420 21.816 1.00 93.56 76 GLN A O 1
ATOM 623 N N . SER A 1 77 ? -2.022 7.212 20.220 1.00 94.50 77 SER A N 1
ATOM 624 C CA . SER A 1 77 ? -3.335 7.223 20.880 1.00 94.50 77 SER A CA 1
ATOM 625 C C . SER A 1 77 ? -3.455 6.200 22.019 1.00 94.50 77 SER A C 1
ATOM 627 O O . SER A 1 77 ? -4.290 6.382 22.909 1.00 94.50 77 SER A O 1
ATOM 629 N N . PHE A 1 78 ? -2.600 5.173 22.035 1.00 96.06 78 PHE A N 1
ATOM 630 C CA . PHE A 1 78 ? -2.534 4.146 23.071 1.00 96.06 78 PHE A CA 1
ATOM 631 C C . PHE A 1 78 ? -1.647 4.649 24.216 1.00 96.06 78 PHE A C 1
ATOM 633 O O . PHE A 1 78 ? -0.429 4.748 24.094 1.00 96.06 78 PHE A O 1
ATOM 640 N N . LYS A 1 79 ? -2.276 5.038 25.330 1.00 96.50 79 LYS A N 1
ATOM 641 C CA . LYS A 1 79 ? -1.614 5.765 26.433 1.00 96.50 79 LYS A CA 1
ATOM 642 C C . LYS A 1 79 ? -1.719 5.075 27.785 1.00 96.50 79 LYS A C 1
ATOM 644 O O . LYS A 1 79 ? -1.060 5.499 28.725 1.00 96.50 79 LYS A O 1
ATOM 649 N N . LEU A 1 80 ? -2.607 4.095 27.905 1.00 96.94 80 LEU A N 1
ATOM 650 C CA . LEU A 1 80 ? -2.895 3.429 29.165 1.00 96.94 80 LEU A CA 1
ATOM 651 C C . LEU A 1 80 ? -2.164 2.092 29.218 1.00 96.94 80 LEU A C 1
ATOM 653 O O . LEU A 1 80 ? -1.931 1.461 28.189 1.00 96.94 80 LEU A O 1
ATOM 657 N N . GLU A 1 81 ? -1.821 1.674 30.426 1.00 96.50 81 GLU A N 1
ATOM 658 C CA . GLU A 1 81 ? -1.054 0.462 30.702 1.00 96.50 81 GLU A CA 1
ATOM 659 C C . GLU A 1 81 ? -1.808 -0.386 31.728 1.00 96.50 81 GLU A C 1
ATOM 661 O O . GLU A 1 81 ? -2.585 0.132 32.538 1.00 96.50 81 GLU A O 1
ATOM 666 N N . ASP A 1 82 ? -1.647 -1.699 31.626 1.00 95.06 82 ASP A N 1
ATOM 667 C CA . ASP A 1 82 ? -2.147 -2.688 32.577 1.00 95.06 82 ASP A CA 1
ATOM 668 C C . ASP A 1 82 ? -1.216 -3.911 32.581 1.00 95.06 82 ASP A C 1
ATOM 670 O O . ASP A 1 82 ? -0.149 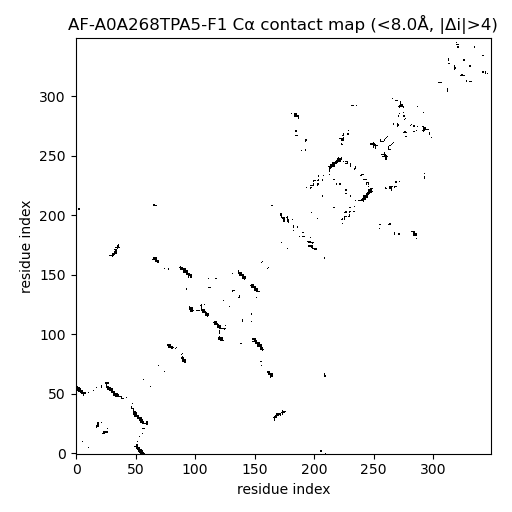-3.892 31.960 1.00 95.06 82 ASP A O 1
ATOM 674 N N . GLU A 1 83 ? -1.605 -4.974 33.284 1.00 94.12 83 GLU A N 1
ATOM 675 C CA . GLU A 1 83 ? -0.824 -6.205 33.417 1.00 94.12 83 GLU A CA 1
ATOM 676 C C . GLU A 1 83 ? -0.451 -6.882 32.082 1.00 94.12 83 GLU A C 1
ATOM 678 O O . GLU A 1 83 ? 0.439 -7.730 32.057 1.00 94.12 83 GLU A O 1
ATOM 683 N N . PHE A 1 84 ? -1.087 -6.511 30.963 1.00 92.75 84 PHE A N 1
ATOM 684 C CA . PHE A 1 84 ? -0.817 -7.088 29.647 1.00 92.75 84 PHE A CA 1
ATOM 685 C C . PHE A 1 84 ? 0.180 -6.286 28.805 1.00 92.75 84 PHE A C 1
ATOM 687 O O . PHE A 1 84 ? 0.370 -6.641 27.643 1.00 92.75 84 PHE A O 1
ATOM 694 N N . ILE A 1 85 ? 0.833 -5.247 29.339 1.00 94.12 85 ILE A N 1
ATOM 695 C CA . ILE A 1 85 ? 1.735 -4.377 28.562 1.00 94.12 85 ILE A CA 1
ATOM 696 C C . ILE A 1 85 ? 2.791 -5.154 27.755 1.00 94.12 85 ILE A C 1
ATOM 698 O O . ILE A 1 85 ? 2.954 -4.888 26.567 1.00 94.12 85 ILE A O 1
ATOM 702 N N . GLU A 1 86 ? 3.416 -6.177 28.342 1.00 93.25 86 GLU A N 1
ATOM 703 C CA . GLU A 1 86 ? 4.454 -6.984 27.677 1.00 93.25 86 GLU A CA 1
ATOM 704 C C . GLU A 1 86 ? 3.909 -7.856 26.533 1.00 93.25 86 GLU A C 1
ATOM 706 O O . GLU A 1 86 ? 4.623 -8.175 25.589 1.00 93.25 86 GLU A O 1
ATOM 711 N N . THR A 1 87 ? 2.634 -8.251 26.596 1.00 92.06 87 THR A N 1
ATOM 712 C CA . THR A 1 87 ? 2.032 -9.186 25.623 1.00 92.06 87 THR A CA 1
ATOM 713 C C . THR A 1 87 ? 1.135 -8.497 24.598 1.00 92.06 87 THR A C 1
ATOM 715 O O . THR A 1 87 ? 1.020 -8.960 23.467 1.00 92.06 87 THR A O 1
ATOM 718 N N . LYS A 1 88 ? 0.485 -7.393 24.974 1.00 91.81 88 LYS A N 1
ATOM 719 C CA . LYS A 1 88 ? -0.524 -6.686 24.169 1.00 91.81 88 LYS A CA 1
ATOM 720 C C . LYS A 1 88 ? -0.173 -5.217 23.912 1.00 91.81 88 LYS A C 1
ATOM 722 O O . LYS A 1 88 ? -0.833 -4.575 23.092 1.00 91.81 88 LYS A O 1
ATOM 727 N N . GLY A 1 89 ? 0.863 -4.691 24.560 1.00 94.56 89 GLY A N 1
ATOM 728 C CA . GLY A 1 89 ? 1.229 -3.280 24.487 1.00 94.56 89 GLY A CA 1
ATOM 729 C C . GLY A 1 89 ? 0.276 -2.380 25.274 1.00 94.56 89 GLY A C 1
ATOM 730 O O . GLY A 1 89 ? -0.569 -2.836 26.051 1.00 94.56 89 GLY A O 1
ATOM 731 N N . ARG A 1 90 ? 0.402 -1.070 25.051 1.00 96.88 90 ARG A N 1
ATOM 732 C CA . ARG A 1 90 ? -0.498 -0.068 25.634 1.00 96.88 90 ARG A CA 1
ATOM 733 C C . ARG A 1 90 ? -1.918 -0.233 25.099 1.00 96.88 90 ARG A C 1
ATOM 735 O O . ARG A 1 90 ? -2.135 -0.772 24.017 1.00 96.88 90 ARG A O 1
ATOM 742 N N . TYR A 1 91 ? -2.903 0.283 25.825 1.00 97.00 91 TYR A N 1
ATOM 743 C CA . TYR A 1 91 ? -4.291 0.321 25.375 1.00 97.00 91 TYR A CA 1
ATOM 744 C C . TYR A 1 91 ? -4.861 1.741 25.321 1.00 97.00 91 TYR A C 1
ATOM 746 O O . TYR A 1 91 ? -4.354 2.698 25.916 1.00 97.00 91 TYR A O 1
ATOM 754 N N . LEU A 1 92 ? -5.962 1.870 24.588 1.00 96.88 92 LEU A N 1
ATOM 755 C CA . LEU A 1 92 ? -6.859 3.018 24.626 1.00 96.88 92 LEU A CA 1
ATOM 756 C C . LEU A 1 92 ? -8.258 2.579 25.059 1.00 96.88 92 LEU A C 1
ATOM 758 O O . LEU A 1 92 ? -8.617 1.401 24.980 1.00 96.88 92 LEU A O 1
ATOM 762 N N . LEU A 1 93 ? -9.061 3.540 25.511 1.00 96.81 93 LEU A N 1
ATOM 763 C CA . LEU A 1 93 ? -10.467 3.315 25.833 1.00 96.81 93 LEU A CA 1
ATOM 764 C C . LEU A 1 93 ? -11.343 3.741 24.662 1.00 96.81 93 LEU A C 1
ATOM 766 O O . LEU A 1 93 ? -11.389 4.916 24.303 1.00 96.81 93 LEU A O 1
ATOM 770 N N . SER A 1 94 ? -12.070 2.780 24.102 1.00 95.50 94 SER A N 1
ATOM 771 C CA . SER A 1 94 ? -13.068 3.015 23.062 1.00 95.50 94 SER A CA 1
ATOM 772 C C . SER A 1 94 ? -14.466 2.984 23.695 1.00 95.50 94 SER A C 1
ATOM 774 O O . SER A 1 94 ? -14.777 2.012 24.390 1.00 95.50 94 SER A O 1
ATOM 776 N N . PRO A 1 95 ? -15.307 4.022 23.523 1.00 95.88 95 PRO A N 1
ATOM 777 C CA . PRO A 1 95 ? -16.663 4.026 24.069 1.00 95.88 95 PRO A CA 1
ATOM 778 C C . PRO A 1 95 ? -17.484 2.842 23.547 1.00 95.88 95 PRO A C 1
ATOM 780 O O . PRO A 1 95 ? -17.456 2.543 22.355 1.00 95.88 95 PRO A O 1
ATOM 783 N N . LEU A 1 96 ? -18.244 2.186 24.428 1.00 96.00 96 LEU A N 1
ATOM 784 C CA . LEU A 1 96 ? -19.198 1.157 24.013 1.00 96.00 96 LEU A CA 1
ATOM 785 C C . LEU A 1 96 ? -20.537 1.733 23.556 1.00 96.00 96 LEU A C 1
ATOM 787 O O . LEU A 1 96 ? -21.270 1.040 22.855 1.00 96.00 96 LEU A O 1
ATOM 791 N N . LYS A 1 97 ? -20.869 2.970 23.941 1.00 95.19 97 LYS A N 1
ATOM 792 C CA . LYS A 1 97 ? -22.074 3.648 23.457 1.00 95.19 97 LYS A CA 1
ATOM 793 C C . LYS A 1 97 ? -21.953 3.885 21.952 1.00 95.19 97 LYS A C 1
ATOM 795 O O . LYS A 1 97 ? -20.980 4.484 21.495 1.00 95.19 97 LYS A O 1
ATOM 800 N N . SER A 1 98 ? -22.938 3.409 21.204 1.00 94.06 98 SER A N 1
ATOM 801 C CA . SER A 1 98 ? -23.009 3.550 19.756 1.00 94.06 98 SER A CA 1
ATOM 802 C C . SER A 1 98 ? -23.772 4.809 19.366 1.00 94.06 98 SER A C 1
ATOM 804 O O . SER A 1 98 ? -24.782 5.154 19.976 1.00 94.06 98 SER A O 1
ATOM 806 N N . TRP A 1 99 ? -23.292 5.453 18.306 1.00 91.56 99 TRP A N 1
ATOM 807 C CA . TRP A 1 99 ? -23.967 6.549 17.606 1.00 91.56 99 TRP A CA 1
ATOM 808 C C . TRP A 1 99 ? -24.346 6.155 16.171 1.00 91.56 99 TRP A C 1
ATOM 810 O O . TRP A 1 99 ? -24.686 7.014 15.367 1.00 91.56 99 TRP A O 1
ATOM 820 N N . LEU A 1 100 ? -24.215 4.865 15.842 1.00 89.88 100 LEU A N 1
ATOM 821 C CA . LEU A 1 100 ? -24.607 4.307 14.551 1.00 89.88 100 LEU A CA 1
ATOM 822 C C . LEU A 1 100 ? -26.132 4.214 14.440 1.00 89.88 100 LEU A C 1
ATOM 824 O O . LEU A 1 100 ? -26.841 4.364 15.437 1.00 89.88 100 LEU A O 1
ATOM 828 N N . ASP A 1 101 ? -26.609 3.895 13.238 1.00 92.88 101 ASP A N 1
ATOM 829 C CA . ASP A 1 101 ? -28.027 3.666 12.965 1.00 92.88 101 ASP A CA 1
ATOM 830 C C . ASP A 1 101 ? -28.668 2.704 13.962 1.00 92.88 101 ASP A C 1
ATOM 832 O O . ASP A 1 101 ? -28.023 1.794 14.498 1.00 92.88 101 ASP A O 1
ATOM 836 N N . TYR A 1 102 ? -29.959 2.921 14.200 1.00 95.25 102 TYR A N 1
ATOM 837 C CA . TYR A 1 102 ? -30.741 2.144 15.146 1.00 95.25 102 TYR A CA 1
ATOM 838 C C . TYR A 1 102 ? -30.728 0.646 14.801 1.00 95.25 102 TYR A C 1
ATOM 840 O O . TYR A 1 102 ? -31.022 0.240 13.677 1.00 95.25 102 TYR A O 1
ATOM 848 N N . ARG A 1 103 ? -30.401 -0.184 15.791 1.00 95.00 103 ARG A N 1
ATOM 849 C CA . ARG A 1 103 ? -30.337 -1.644 15.735 1.00 95.00 103 ARG A CA 1
ATOM 850 C C . ARG A 1 103 ? -30.837 -2.195 17.060 1.00 95.00 103 ARG A C 1
ATOM 852 O O . ARG A 1 103 ? -30.104 -2.219 18.047 1.00 95.00 103 ARG A O 1
ATOM 859 N N . GLU A 1 104 ? -32.074 -2.678 17.061 1.00 94.50 104 GLU A N 1
ATOM 860 C CA . GLU A 1 104 ? -32.744 -3.218 18.250 1.00 94.50 104 GLU A CA 1
ATOM 861 C C . GLU A 1 104 ? -31.913 -4.306 18.953 1.00 94.50 104 GLU A C 1
ATOM 863 O O . GLU A 1 104 ? -31.782 -4.303 20.174 1.00 94.50 104 GLU A O 1
ATOM 868 N N . THR A 1 105 ? -31.234 -5.164 18.185 1.00 94.94 105 THR A N 1
ATOM 869 C CA . THR A 1 105 ? -30.364 -6.237 18.702 1.00 94.94 105 THR A CA 1
ATOM 870 C C . THR A 1 105 ? -29.156 -5.741 19.507 1.00 94.94 105 THR A C 1
ATOM 872 O O . THR A 1 105 ? -28.511 -6.526 20.201 1.00 94.94 105 THR A O 1
ATOM 875 N N . LEU A 1 106 ? -28.808 -4.456 19.398 1.00 96.75 106 LEU A N 1
ATOM 876 C CA . LEU A 1 106 ? -27.707 -3.819 20.123 1.00 96.75 106 LEU A CA 1
ATOM 877 C C . LEU A 1 106 ? -28.192 -2.991 21.320 1.00 96.75 106 LEU A C 1
ATOM 879 O O . LEU A 1 106 ? -27.380 -2.331 21.969 1.00 96.75 106 LEU A O 1
ATOM 883 N N . ILE A 1 107 ? -29.491 -3.017 21.623 1.00 96.81 107 ILE A N 1
ATOM 884 C CA . ILE A 1 107 ? -30.082 -2.311 22.757 1.00 96.81 107 ILE A CA 1
ATOM 885 C C . ILE A 1 107 ? -30.402 -3.322 23.849 1.00 96.81 107 ILE A C 1
ATOM 887 O O . ILE A 1 107 ? -31.331 -4.118 23.747 1.00 96.81 107 ILE A O 1
ATOM 891 N N . TYR A 1 108 ? -29.632 -3.279 24.926 1.00 97.06 108 TYR A N 1
ATOM 892 C CA . TYR A 1 108 ? -29.831 -4.143 26.084 1.00 97.06 108 TYR A CA 1
ATOM 893 C C . TYR A 1 108 ? -29.299 -3.472 27.346 1.00 97.06 108 TYR A C 1
ATOM 895 O O . TYR A 1 108 ? -28.512 -2.526 27.281 1.00 97.06 108 TYR A O 1
ATOM 903 N N . ASP A 1 109 ? -29.739 -3.963 28.497 1.00 97.06 109 ASP A N 1
ATOM 904 C CA . ASP A 1 109 ? -29.328 -3.425 29.788 1.00 97.06 109 ASP A CA 1
ATOM 905 C C . ASP A 1 109 ? -27.933 -3.933 30.167 1.00 97.06 109 ASP A C 1
ATOM 907 O O . ASP A 1 109 ? -27.620 -5.122 30.020 1.00 97.06 109 ASP A O 1
ATOM 911 N N . ILE A 1 110 ? -27.097 -3.025 30.668 1.00 97.12 110 ILE A N 1
ATOM 912 C CA . ILE A 1 110 ? -25.822 -3.353 31.303 1.00 97.12 110 ILE A CA 1
ATOM 913 C C . ILE A 1 110 ? -25.871 -2.882 32.752 1.00 97.12 110 ILE A C 1
ATOM 915 O O . ILE A 1 110 ? -26.105 -1.705 33.023 1.00 97.12 110 ILE A O 1
ATOM 919 N N . GLU A 1 111 ? -25.624 -3.810 33.671 1.00 96.31 111 GLU A N 1
ATOM 920 C CA . GLU A 1 111 ? -25.463 -3.528 35.095 1.00 96.31 111 GLU A CA 1
ATOM 921 C C . GLU A 1 111 ? -24.107 -2.858 35.363 1.00 96.31 111 GLU A C 1
ATOM 923 O O . GLU A 1 111 ? -23.052 -3.336 34.921 1.00 96.31 111 GLU A O 1
ATOM 928 N N . CYS A 1 112 ? -24.154 -1.730 36.066 1.00 95.25 112 CYS A N 1
ATOM 929 C CA . CYS A 1 112 ? -23.019 -0.918 36.474 1.00 95.25 112 CYS A CA 1
ATOM 930 C C . CYS A 1 112 ? -22.502 -1.343 37.864 1.00 95.25 112 CYS A C 1
ATOM 932 O O . CYS A 1 112 ? -23.215 -2.012 38.610 1.00 95.25 112 CYS A O 1
ATOM 934 N N . PRO A 1 113 ? -21.270 -0.958 38.251 1.00 94.81 113 PRO A N 1
ATOM 935 C CA . PRO A 1 113 ? -20.659 -1.408 39.507 1.00 94.81 113 PRO A CA 1
ATOM 936 C C . PRO A 1 113 ? -21.419 -1.053 40.795 1.00 94.81 113 PRO A C 1
ATOM 938 O O . PRO A 1 113 ? -21.200 -1.695 41.815 1.00 94.81 113 PRO A O 1
ATOM 941 N N . ASP A 1 114 ? -22.282 -0.037 40.771 1.00 93.69 114 ASP A N 1
ATOM 942 C CA . ASP A 1 114 ? -23.119 0.376 41.907 1.00 93.69 114 ASP A CA 1
ATOM 943 C C . ASP A 1 114 ? -24.505 -0.298 41.927 1.00 93.69 114 ASP A C 1
ATOM 945 O O . ASP A 1 114 ? -25.364 0.084 42.720 1.00 93.69 114 ASP A O 1
ATOM 949 N N . GLY A 1 115 ? -24.736 -1.282 41.051 1.00 92.94 115 GLY A N 1
ATOM 950 C CA . GLY A 1 115 ? -26.011 -1.985 40.904 1.00 92.94 115 GLY A CA 1
ATOM 951 C C . GLY A 1 115 ? -27.053 -1.234 40.070 1.00 92.94 115 GLY A C 1
ATOM 952 O O . GLY A 1 115 ? -28.134 -1.767 39.821 1.00 92.94 115 GLY A O 1
ATOM 953 N N . THR A 1 116 ? -26.759 -0.014 39.603 1.00 94.25 116 THR A N 1
ATOM 954 C CA . THR A 1 116 ? -27.624 0.672 38.631 1.00 94.25 116 THR A CA 1
ATOM 955 C C . THR A 1 116 ? -27.535 0.003 37.259 1.00 94.25 116 THR A C 1
ATOM 957 O O . THR A 1 116 ? -26.608 -0.752 36.967 1.00 94.25 116 THR A O 1
ATOM 960 N N . THR A 1 117 ? -28.507 0.267 36.386 1.00 94.75 117 THR A N 1
ATOM 961 C CA . THR A 1 117 ? -28.500 -0.242 35.010 1.00 94.75 117 THR A CA 1
ATOM 962 C C . THR A 1 117 ? -28.474 0.911 34.022 1.00 94.75 117 THR A C 1
ATOM 964 O O . THR A 1 117 ? -29.125 1.936 34.211 1.00 94.75 117 THR A O 1
ATOM 967 N N . THR A 1 118 ? -27.706 0.743 32.948 1.00 93.44 118 THR A N 1
ATOM 968 C CA . THR A 1 118 ? -27.699 1.664 31.810 1.00 93.44 118 THR A CA 1
ATOM 969 C C . THR A 1 118 ? -28.230 0.939 30.583 1.00 93.44 118 THR A C 1
ATOM 971 O O . THR A 1 118 ? -27.754 -0.146 30.242 1.00 93.44 118 THR A O 1
ATOM 974 N N . LYS A 1 119 ? -29.183 1.571 29.893 1.00 93.94 119 LYS A N 1
ATOM 975 C CA . LYS A 1 119 ? -29.772 1.083 28.644 1.00 93.94 119 LYS A CA 1
ATOM 976 C C . LYS A 1 119 ? -29.548 2.088 27.528 1.00 93.94 119 LYS A C 1
ATOM 978 O O . LYS A 1 119 ? -30.002 3.227 27.596 1.00 93.94 119 LYS A O 1
ATOM 983 N N . THR A 1 120 ? -28.854 1.669 26.483 1.00 94.56 120 THR A N 1
ATOM 984 C CA . THR A 1 120 ? -28.675 2.454 25.259 1.00 94.56 120 THR A CA 1
ATOM 985 C C . THR A 1 120 ? -28.344 1.507 24.110 1.00 94.56 120 THR A C 1
ATOM 987 O O . THR A 1 120 ? -28.357 0.291 24.294 1.00 94.56 120 THR A O 1
ATOM 990 N N . GLN A 1 121 ? -28.058 2.050 22.930 1.00 96.75 121 GLN A N 1
ATOM 991 C CA . GLN A 1 121 ? -27.499 1.262 21.845 1.00 96.75 121 GLN A CA 1
ATOM 992 C C . GLN A 1 121 ? -25.991 1.103 22.029 1.00 96.75 121 GLN A C 1
ATOM 994 O O . GLN A 1 121 ? -25.256 2.087 22.147 1.00 96.75 121 GLN A O 1
ATOM 999 N N . TRP A 1 122 ? -25.522 -0.138 22.015 1.00 96.69 122 TRP A N 1
ATOM 1000 C CA . TRP A 1 122 ? -24.116 -0.485 22.173 1.00 96.69 122 TRP A CA 1
ATOM 1001 C C . TRP A 1 122 ? -23.448 -0.764 20.824 1.00 96.69 122 TRP A C 1
ATOM 1003 O O . TRP A 1 122 ? -24.103 -1.022 19.818 1.00 96.69 122 TRP A O 1
ATOM 1013 N N . VAL A 1 123 ? -22.118 -0.694 20.770 1.00 96.00 123 VAL A N 1
ATOM 1014 C CA . 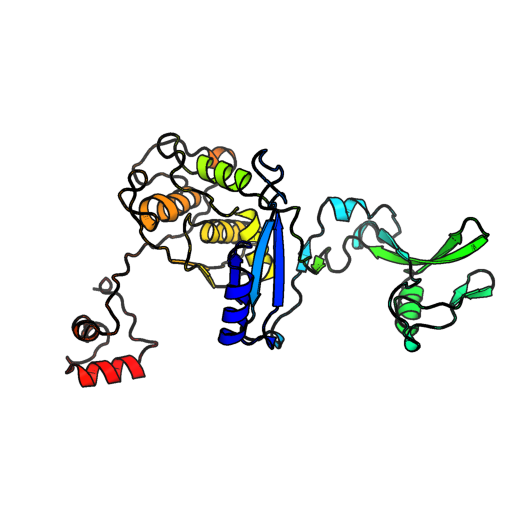VAL A 1 123 ? -21.341 -1.017 19.555 1.00 96.00 123 VAL A CA 1
ATOM 1015 C C . VAL A 1 123 ? -21.207 -2.524 19.315 1.00 96.00 123 VAL A C 1
ATOM 1017 O O . VAL A 1 123 ? -20.730 -2.933 18.259 1.00 96.00 123 VAL A O 1
ATOM 1020 N N . CYS A 1 124 ? -21.572 -3.360 20.288 1.00 95.06 124 CYS A N 1
ATOM 1021 C CA . CYS A 1 124 ? -21.492 -4.814 20.198 1.00 95.06 124 CYS A CA 1
ATOM 1022 C C . CYS A 1 124 ? -22.738 -5.479 20.788 1.00 95.06 124 CYS A C 1
ATOM 1024 O O . CYS A 1 124 ? -23.490 -4.855 21.529 1.00 95.06 124 CYS A O 1
ATOM 1026 N N . ALA A 1 125 ? -22.964 -6.743 20.427 1.00 96.62 125 ALA A N 1
ATOM 1027 C CA . ALA A 1 125 ? -24.056 -7.543 20.970 1.00 96.62 125 ALA A CA 1
ATOM 1028 C C . ALA A 1 125 ? -23.775 -7.974 22.419 1.00 96.62 125 ALA A C 1
ATOM 1030 O O . ALA A 1 125 ? -22.616 -8.042 22.847 1.00 96.62 125 ALA A O 1
ATOM 1031 N N . LYS A 1 126 ? -24.836 -8.350 23.144 1.00 96.44 126 LYS A N 1
ATOM 1032 C CA . LYS A 1 126 ? -24.779 -8.749 24.559 1.00 96.44 126 LYS A CA 1
ATOM 1033 C C . LYS A 1 126 ? -23.733 -9.831 24.831 1.00 96.44 126 LYS A C 1
ATOM 1035 O O . LYS A 1 126 ? -22.938 -9.675 25.754 1.00 96.44 126 LYS A O 1
ATOM 1040 N N . ASP A 1 127 ? -23.658 -10.861 23.993 1.00 97.06 127 ASP A N 1
ATOM 1041 C CA . ASP A 1 127 ? -22.697 -11.959 24.171 1.00 97.06 127 ASP A CA 1
ATOM 1042 C C . ASP A 1 127 ? -21.246 -11.495 24.003 1.00 97.06 127 ASP A C 1
ATOM 1044 O O . ASP A 1 127 ? -20.360 -11.890 24.761 1.00 97.06 127 ASP A O 1
ATOM 1048 N N . THR A 1 128 ? -20.997 -10.578 23.061 1.00 96.56 128 THR A N 1
ATOM 1049 C CA . THR A 1 128 ? -19.670 -9.969 22.890 1.00 96.56 128 THR A CA 1
ATOM 1050 C C . THR A 1 128 ? -19.304 -9.120 24.100 1.00 96.56 128 THR A C 1
ATOM 1052 O O . THR A 1 128 ? -18.167 -9.177 24.559 1.00 96.56 128 THR A O 1
ATOM 1055 N N . PHE A 1 129 ? -20.252 -8.353 24.643 1.00 97.38 129 PHE A N 1
ATOM 1056 C CA . PHE A 1 129 ? -20.025 -7.599 25.871 1.00 97.38 129 PHE A CA 1
ATOM 1057 C C . PHE A 1 129 ? -19.676 -8.517 27.048 1.00 97.38 129 PHE A C 1
ATOM 1059 O O . PHE A 1 129 ? -18.692 -8.252 27.735 1.00 97.38 129 PHE A O 1
ATOM 1066 N N . GLN A 1 130 ? -20.424 -9.606 27.256 1.00 97.12 130 GLN A N 1
ATOM 1067 C CA . GLN A 1 130 ? -20.142 -10.553 28.340 1.00 97.12 130 GLN A CA 1
ATOM 1068 C C . GLN A 1 130 ? -18.763 -11.192 28.186 1.00 97.12 130 GLN A C 1
ATOM 1070 O O . GLN A 1 130 ? -17.997 -11.237 29.145 1.00 97.12 130 GLN A O 1
ATOM 1075 N N . ARG A 1 131 ? -18.393 -11.595 26.965 1.00 97.56 131 ARG A N 1
ATOM 1076 C CA . ARG A 1 131 ? -17.047 -12.098 26.678 1.00 97.56 131 ARG A CA 1
ATOM 1077 C C . ARG A 1 131 ? -15.967 -11.068 27.027 1.00 97.56 131 ARG A C 1
ATOM 1079 O O . ARG A 1 131 ? -15.047 -11.386 27.770 1.00 97.56 131 ARG A O 1
ATOM 1086 N N . LEU A 1 132 ? -16.101 -9.822 26.564 1.00 96.38 132 LEU A N 1
ATOM 1087 C CA . LEU A 1 132 ? -15.150 -8.747 26.881 1.00 96.38 132 LEU A CA 1
ATOM 1088 C C . LEU A 1 132 ? -15.084 -8.451 28.388 1.00 96.38 132 LEU A C 1
ATOM 1090 O O . LEU A 1 132 ? -14.012 -8.137 28.902 1.00 96.38 132 LEU A O 1
ATOM 1094 N N . LYS A 1 133 ? -16.212 -8.540 29.101 1.00 96.25 133 LYS A N 1
ATOM 1095 C CA . LYS A 1 133 ? -16.268 -8.365 30.559 1.00 96.25 133 LYS A CA 1
ATOM 1096 C C . LYS A 1 133 ? -15.483 -9.472 31.263 1.00 96.25 133 LYS A C 1
ATOM 1098 O O . LYS A 1 133 ? -14.652 -9.162 32.111 1.00 96.25 133 LYS A O 1
ATOM 1103 N N . ASN A 1 134 ? -15.681 -10.725 30.854 1.00 96.19 134 ASN A N 1
ATOM 1104 C CA . ASN A 1 134 ? -14.957 -11.885 31.380 1.00 96.19 134 ASN A CA 1
ATOM 1105 C C . ASN A 1 134 ? -13.450 -11.825 31.072 1.00 96.19 134 ASN A C 1
ATOM 1107 O O . ASN A 1 134 ? -12.640 -12.267 31.876 1.00 96.19 134 ASN A O 1
ATOM 1111 N N . GLU A 1 135 ? -13.066 -11.226 29.943 1.00 93.88 135 GLU A N 1
ATOM 1112 C CA . GLU A 1 135 ? -11.669 -10.984 29.554 1.00 93.88 135 GLU A CA 1
ATOM 1113 C C . GLU A 1 135 ? -11.031 -9.758 30.250 1.00 93.88 135 GLU A C 1
ATOM 1115 O O . GLU A 1 135 ? -9.938 -9.339 29.869 1.00 93.88 135 GLU A O 1
ATOM 1120 N N . ASN A 1 136 ? -11.698 -9.136 31.233 1.00 93.88 136 ASN A N 1
ATOM 1121 C CA . ASN A 1 136 ? -11.247 -7.907 31.907 1.00 93.88 136 ASN A CA 1
ATOM 1122 C C . ASN A 1 136 ? -10.986 -6.722 30.943 1.00 93.88 136 ASN A C 1
ATOM 1124 O O . ASN A 1 136 ? -10.104 -5.878 31.148 1.00 93.88 136 ASN A O 1
ATOM 1128 N N . ARG A 1 137 ? -11.764 -6.648 29.855 1.00 95.62 137 ARG A N 1
ATOM 1129 C CA . ARG A 1 137 ? -11.647 -5.612 28.813 1.00 95.62 137 ARG A CA 1
ATOM 1130 C C . ARG A 1 137 ? -12.675 -4.496 28.933 1.00 95.62 137 ARG A C 1
ATOM 1132 O O . ARG A 1 137 ? -12.654 -3.587 28.107 1.00 95.62 137 ARG A O 1
ATOM 1139 N N . ILE A 1 138 ? -13.567 -4.542 29.917 1.00 97.75 138 ILE A N 1
ATOM 1140 C CA . ILE A 1 138 ? -14.590 -3.515 30.137 1.00 97.75 138 ILE A CA 1
ATOM 1141 C C . ILE A 1 138 ? -14.154 -2.573 31.249 1.00 97.75 138 ILE A C 1
ATOM 1143 O O . ILE A 1 138 ? -13.730 -3.007 32.314 1.00 97.75 138 ILE A O 1
ATOM 1147 N N . VAL A 1 139 ? -14.292 -1.272 31.005 1.00 97.31 139 VAL A N 1
ATOM 1148 C CA . VAL A 1 139 ? -13.976 -0.225 31.975 1.00 97.31 139 VAL A CA 1
ATOM 1149 C C . VAL A 1 139 ? -15.193 0.672 32.156 1.00 97.31 139 VAL A C 1
ATOM 1151 O O . VAL A 1 139 ? -15.678 1.276 31.199 1.00 97.31 139 VAL A O 1
ATOM 1154 N N . PHE A 1 140 ? -15.660 0.778 33.396 1.00 97.12 140 PHE A N 1
ATOM 1155 C CA . PHE A 1 140 ? -16.716 1.699 33.803 1.00 97.12 140 PHE A CA 1
ATOM 1156 C C . PHE A 1 140 ? -16.084 2.977 34.358 1.00 97.12 140 PHE A C 1
ATOM 1158 O O . PHE A 1 140 ? -15.198 2.913 35.210 1.00 97.12 140 PHE A O 1
ATOM 1165 N N . LYS A 1 141 ? -16.522 4.145 33.883 1.00 96.06 141 LYS A N 1
ATOM 1166 C CA . LYS A 1 141 ? -16.093 5.450 34.404 1.00 96.06 141 LYS A CA 1
ATOM 1167 C C . LYS A 1 141 ? -17.292 6.357 34.583 1.00 96.06 141 LYS A C 1
ATOM 1169 O O . LYS A 1 141 ? -18.119 6.444 33.680 1.00 96.06 141 LYS A O 1
ATOM 1174 N N . LYS A 1 142 ? -17.354 7.071 35.703 1.00 93.81 142 LYS A N 1
ATOM 1175 C CA . LYS A 1 142 ? -18.337 8.137 35.873 1.00 93.81 142 LYS A CA 1
ATOM 1176 C C . LYS A 1 142 ? -17.931 9.381 35.083 1.00 93.81 142 LYS A C 1
ATOM 1178 O O . LYS A 1 142 ? -16.750 9.729 35.024 1.00 93.81 142 LYS A O 1
ATOM 1183 N N . ASN A 1 143 ? -18.903 10.017 34.438 1.00 88.81 143 ASN A N 1
ATOM 1184 C CA . ASN A 1 143 ? -18.720 11.302 33.771 1.00 88.81 143 ASN A CA 1
ATOM 1185 C C . ASN A 1 143 ? -18.831 12.463 34.787 1.00 88.81 143 ASN A C 1
ATOM 1187 O O . ASN A 1 143 ? -18.975 12.248 35.989 1.00 88.81 143 ASN A O 1
ATOM 1191 N N . LYS A 1 144 ? -18.763 13.714 34.311 1.00 90.88 144 LYS A N 1
ATOM 1192 C CA . LYS A 1 144 ? -18.879 14.910 35.173 1.00 90.88 144 LYS A CA 1
ATOM 1193 C C . LYS A 1 144 ? -20.240 15.044 35.876 1.00 90.88 144 LYS A C 1
ATOM 1195 O O . LYS A 1 144 ? -20.322 15.767 36.860 1.00 90.88 144 LYS A O 1
ATOM 1200 N N . ASN A 1 145 ? -21.269 14.365 35.373 1.00 90.56 145 ASN A N 1
ATOM 1201 C CA . ASN A 1 145 ? -22.630 14.363 35.905 1.00 90.56 145 ASN A CA 1
ATOM 1202 C C . ASN A 1 145 ? -22.900 13.143 36.806 1.00 90.56 145 ASN A C 1
ATOM 1204 O O . ASN A 1 145 ? -24.052 12.863 37.108 1.00 90.56 145 ASN A O 1
ATOM 1208 N N . ASP A 1 146 ? -21.857 12.409 37.211 1.00 90.31 146 ASP A N 1
ATOM 1209 C CA . ASP A 1 146 ? -21.950 11.186 38.021 1.00 90.31 146 ASP A CA 1
ATOM 1210 C C . ASP A 1 146 ? -22.648 9.994 37.322 1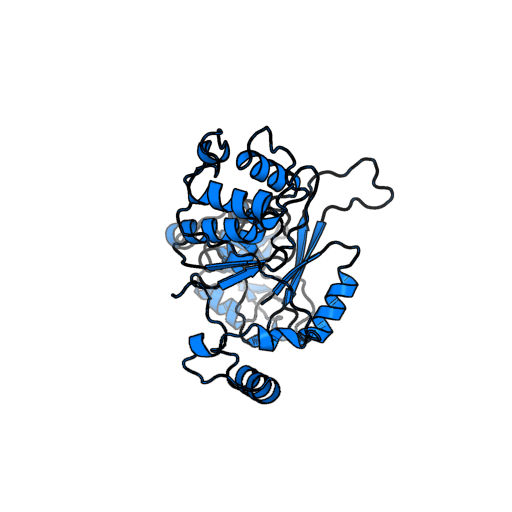.00 90.31 146 ASP A C 1
ATOM 1212 O O . ASP A 1 146 ? -22.967 8.990 37.955 1.00 90.31 146 ASP A O 1
ATOM 1216 N N . GLU A 1 147 ? -22.819 10.047 35.995 1.00 90.94 147 GLU A N 1
ATOM 1217 C CA . GLU A 1 147 ? -23.417 8.963 35.204 1.00 90.94 147 GLU A CA 1
ATOM 1218 C C . GLU A 1 147 ? -22.352 7.994 34.675 1.00 90.94 147 GLU A C 1
ATOM 1220 O O . GLU A 1 147 ? -21.248 8.394 34.282 1.00 90.94 147 GLU A O 1
ATOM 1225 N N . TRP A 1 148 ? -22.696 6.709 34.582 1.00 94.94 148 TRP A N 1
ATOM 1226 C CA . TRP A 1 148 ? -21.793 5.686 34.064 1.00 94.94 148 TRP A CA 1
ATOM 1227 C C . TRP A 1 148 ? -21.587 5.779 32.551 1.00 94.94 148 TRP A C 1
ATOM 1229 O O . TRP A 1 148 ? -22.515 5.780 31.749 1.00 94.94 148 TRP A O 1
ATOM 1239 N N . SER A 1 149 ? -20.320 5.774 32.152 1.00 95.25 149 SER A N 1
ATOM 1240 C CA . SER A 1 149 ? -19.859 5.580 30.783 1.00 95.25 149 SER A CA 1
ATOM 1241 C C . SER A 1 149 ? -19.049 4.292 30.703 1.00 95.25 149 SER A C 1
ATOM 1243 O O . SER A 1 149 ? -18.165 4.040 31.524 1.00 95.25 149 SER A O 1
ATOM 1245 N N . ILE A 1 150 ? -19.361 3.470 29.705 1.00 97.19 150 ILE A N 1
ATOM 1246 C CA . ILE A 1 150 ? -18.781 2.137 29.544 1.00 97.19 150 ILE A CA 1
ATOM 1247 C C . ILE A 1 150 ? -17.842 2.151 28.342 1.00 97.19 150 ILE A C 1
ATOM 1249 O O . ILE A 1 150 ? -18.209 2.604 27.254 1.00 97.19 150 ILE A O 1
ATOM 1253 N N . TYR A 1 151 ? -16.629 1.651 28.540 1.00 97.62 151 TYR A N 1
ATOM 1254 C CA . TYR A 1 151 ? -15.573 1.597 27.539 1.00 97.62 151 TYR A CA 1
ATOM 1255 C C . TYR A 1 151 ? -15.061 0.168 27.386 1.00 97.62 151 TYR A C 1
ATOM 1257 O O . TYR A 1 151 ? -15.098 -0.618 28.333 1.00 97.62 151 TYR A O 1
ATOM 1265 N N . LYS A 1 152 ? -14.520 -0.144 26.210 1.00 97.00 152 LYS A N 1
ATOM 1266 C CA . LYS A 1 152 ? -13.691 -1.329 25.986 1.00 97.00 152 LYS A CA 1
ATOM 1267 C C . LYS A 1 152 ? -12.216 -0.937 25.888 1.00 97.00 152 LYS A C 1
ATOM 1269 O O . LYS A 1 152 ? -11.889 0.084 25.276 1.00 97.00 152 LYS A O 1
ATOM 1274 N N . LYS A 1 153 ? -11.332 -1.759 26.450 1.00 96.75 153 LYS A N 1
ATOM 1275 C CA . LYS A 1 153 ? -9.886 -1.687 26.221 1.00 96.75 153 LYS A CA 1
ATOM 1276 C C . LYS A 1 153 ? -9.582 -2.192 24.813 1.00 96.75 153 LYS A C 1
ATOM 1278 O O . LYS A 1 153 ? -9.939 -3.322 24.470 1.00 96.75 153 LYS A O 1
ATOM 1283 N N . GLN A 1 154 ? -8.919 -1.374 24.010 1.00 95.00 154 GLN A N 1
ATOM 1284 C CA . GLN A 1 154 ? -8.358 -1.773 22.722 1.00 95.00 154 GLN A CA 1
ATOM 1285 C C . GLN A 1 154 ? -6.842 -1.685 22.821 1.00 95.00 154 GLN A C 1
ATOM 1287 O O . GLN A 1 154 ? -6.326 -0.611 23.127 1.00 95.00 154 GLN A O 1
ATOM 1292 N N . TYR A 1 155 ? -6.159 -2.801 22.592 1.00 95.25 155 TYR A N 1
ATOM 1293 C CA . TYR A 1 155 ? -4.710 -2.894 22.756 1.00 95.25 155 TYR A CA 1
ATOM 1294 C C . TYR A 1 155 ? -3.983 -2.547 21.454 1.00 95.25 155 TYR A C 1
ATOM 1296 O O . TYR A 1 155 ? -4.519 -2.748 20.362 1.00 95.25 155 TYR A O 1
ATOM 1304 N N . GLU A 1 156 ? -2.774 -2.004 21.575 1.00 94.12 156 GLU A N 1
ATOM 1305 C CA . GLU A 1 156 ? -1.945 -1.576 20.448 1.00 94.12 156 GLU A CA 1
ATOM 1306 C C . GLU A 1 156 ? -1.603 -2.757 19.537 1.00 94.12 156 GLU A C 1
ATOM 1308 O O . GLU A 1 156 ? -1.846 -2.677 18.329 1.00 94.12 156 GLU A O 1
ATOM 1313 N N . ASN A 1 157 ? -1.135 -3.857 20.138 1.00 92.94 157 ASN A N 1
ATOM 1314 C CA . ASN A 1 157 ? -0.674 -5.064 19.446 1.00 92.94 157 ASN A CA 1
ATOM 1315 C C . ASN A 1 157 ? -1.786 -6.113 19.274 1.00 92.94 157 ASN A C 1
ATOM 1317 O O . ASN A 1 157 ? -1.514 -7.276 18.980 1.00 92.94 157 ASN A O 1
ATOM 1321 N N . GLU A 1 158 ? -3.053 -5.732 19.461 1.00 89.12 158 GLU A N 1
ATOM 1322 C CA . GLU A 1 158 ? -4.177 -6.606 19.117 1.00 89.12 158 GLU A CA 1
ATOM 1323 C C . GLU A 1 158 ? -4.125 -6.940 17.615 1.00 89.12 158 GLU A C 1
ATOM 1325 O O . GLU A 1 158 ? -3.933 -6.041 16.795 1.00 89.12 158 GLU A O 1
ATOM 1330 N N . ASN A 1 159 ? -4.285 -8.222 17.264 1.00 88.56 159 ASN A N 1
ATOM 1331 C CA . ASN A 1 159 ? -4.045 -8.753 15.911 1.00 88.56 159 ASN A CA 1
ATOM 1332 C C . ASN A 1 159 ? -2.634 -8.430 15.385 1.00 88.56 159 ASN A C 1
ATOM 1334 O O . ASN A 1 159 ? -2.492 -7.943 14.269 1.00 88.56 159 ASN A O 1
ATOM 1338 N N . GLU A 1 160 ? -1.602 -8.619 16.213 1.00 89.38 160 GLU A N 1
ATOM 1339 C CA . GLU A 1 160 ? -0.193 -8.365 15.848 1.00 89.38 160 GLU A CA 1
ATOM 1340 C C . GLU A 1 160 ? 0.089 -6.895 15.473 1.00 89.38 160 GLU A C 1
ATOM 1342 O O . GLU A 1 160 ? 1.069 -6.565 14.810 1.00 89.38 160 GLU A O 1
ATOM 1347 N N . GLY A 1 161 ? -0.781 -5.974 15.904 1.00 89.00 161 GLY A N 1
ATOM 1348 C CA . GLY A 1 161 ? -0.689 -4.553 15.562 1.00 89.00 161 GLY A CA 1
ATOM 1349 C C . GLY A 1 161 ? -1.168 -4.223 14.146 1.00 89.00 161 GLY A C 1
ATOM 1350 O O . GLY A 1 161 ? -1.022 -3.079 13.699 1.00 89.00 161 GLY A O 1
ATOM 1351 N N . LEU A 1 162 ? -1.768 -5.193 13.455 1.00 91.94 162 LEU A N 1
ATOM 1352 C CA . LEU A 1 162 ? -2.354 -5.019 12.139 1.00 91.94 162 LEU A CA 1
ATOM 1353 C C . LEU A 1 162 ? -3.772 -4.442 12.226 1.00 91.94 162 LEU A C 1
ATOM 1355 O O . LEU A 1 162 ? -4.581 -4.754 13.106 1.00 91.94 162 LEU A O 1
ATOM 1359 N N . VAL A 1 163 ? -4.093 -3.585 11.265 1.00 92.88 163 VAL A N 1
ATOM 1360 C CA . VAL A 1 163 ? -5.420 -3.007 11.062 1.00 92.88 163 VAL A CA 1
ATOM 1361 C C . VAL A 1 163 ? -5.825 -3.054 9.611 1.00 92.88 163 VAL A C 1
ATOM 1363 O O . VAL A 1 163 ? -4.976 -3.096 8.732 1.00 92.88 163 VAL A O 1
ATOM 1366 N N . LYS A 1 164 ? -7.134 -2.970 9.359 1.00 93.94 164 LYS A N 1
ATOM 1367 C CA . LYS A 1 164 ? -7.645 -2.794 8.001 1.00 93.94 164 LYS A CA 1
ATOM 1368 C C . LYS A 1 164 ? -7.031 -1.555 7.355 1.00 93.94 164 LYS A C 1
ATOM 1370 O O . LYS A 1 164 ? -7.037 -0.477 7.955 1.00 93.94 164 LYS A O 1
ATOM 1375 N N . THR A 1 165 ? -6.541 -1.726 6.136 1.00 94.62 165 THR A N 1
ATOM 1376 C CA . THR A 1 165 ? -5.960 -0.648 5.340 1.00 94.62 165 THR A CA 1
ATOM 1377 C C . THR A 1 165 ? -7.008 0.436 5.071 1.00 94.62 165 THR A C 1
ATOM 1379 O O . THR A 1 165 ? -8.082 0.125 4.552 1.00 94.62 165 THR A O 1
ATOM 1382 N N . PRO A 1 166 ? -6.748 1.707 5.436 1.00 94.56 166 PRO A N 1
ATOM 1383 C CA . PRO A 1 166 ? -7.653 2.803 5.114 1.00 94.56 166 PRO A CA 1
ATOM 1384 C C . PRO A 1 166 ? -7.584 3.125 3.619 1.00 94.56 166 PRO A C 1
ATOM 1386 O O . PRO A 1 166 ? -6.536 2.964 3.000 1.00 94.56 166 PRO A O 1
ATOM 1389 N N . SER A 1 167 ? -8.665 3.656 3.054 1.00 96.12 167 SER A N 1
ATOM 1390 C CA . SER A 1 167 ? -8.674 4.163 1.675 1.00 96.12 167 SER A CA 1
ATOM 1391 C C . SER A 1 167 ? -7.992 5.527 1.520 1.00 96.12 167 SER A C 1
ATOM 1393 O O . SER A 1 167 ? -7.735 5.946 0.402 1.00 96.12 167 SER A O 1
ATOM 1395 N N . LEU A 1 168 ? -7.682 6.240 2.609 1.00 96.00 168 LEU A N 1
ATOM 1396 C CA . LEU A 1 168 ? -7.006 7.543 2.564 1.00 96.00 168 LEU A CA 1
ATOM 1397 C C . LEU A 1 168 ? -5.538 7.404 2.969 1.00 96.00 168 LEU A C 1
ATOM 1399 O O . LEU A 1 168 ? -5.232 7.195 4.145 1.00 96.00 168 LEU A O 1
ATOM 1403 N N . TRP A 1 169 ? -4.627 7.539 2.007 1.00 94.81 169 TRP A N 1
ATOM 1404 C CA . TRP A 1 169 ? -3.181 7.423 2.210 1.00 94.81 169 TRP A CA 1
ATOM 1405 C C . TRP A 1 169 ? -2.527 8.802 2.191 1.00 94.81 169 TRP A C 1
ATOM 1407 O O . TRP A 1 169 ? -1.984 9.257 1.184 1.00 94.81 169 TRP A O 1
ATOM 1417 N N . LEU A 1 170 ? -2.594 9.465 3.344 1.00 92.25 170 LEU A N 1
ATOM 1418 C CA . LEU A 1 170 ? -2.004 10.790 3.583 1.00 92.25 170 LEU A CA 1
ATOM 1419 C C . LEU A 1 170 ? -0.592 10.711 4.186 1.00 92.25 170 LEU A C 1
ATOM 1421 O O . LEU A 1 170 ? 0.094 11.715 4.335 1.00 92.25 170 LEU A O 1
ATOM 1425 N N . ASP A 1 171 ? -0.177 9.515 4.595 1.00 88.88 171 ASP A N 1
ATOM 1426 C CA . ASP A 1 171 ? 1.085 9.224 5.276 1.00 88.88 171 ASP A CA 1
ATOM 1427 C C . ASP A 1 171 ? 2.115 8.552 4.355 1.00 88.88 171 ASP A C 1
ATOM 1429 O O . ASP A 1 171 ? 3.171 8.120 4.815 1.00 88.88 171 ASP A O 1
ATOM 1433 N N . CYS A 1 172 ? 1.811 8.439 3.060 1.00 89.00 172 CYS A N 1
ATOM 1434 C CA . CYS A 1 172 ? 2.714 7.852 2.083 1.00 89.00 172 CYS A CA 1
ATOM 1435 C C . CYS A 1 172 ? 3.632 8.913 1.454 1.00 89.00 172 CYS A C 1
ATOM 1437 O O . CYS A 1 172 ? 3.344 10.110 1.460 1.00 89.00 172 CYS A O 1
ATOM 1439 N N . SER A 1 173 ? 4.750 8.457 0.891 1.00 91.25 173 SER A N 1
ATOM 1440 C CA . SER A 1 173 ? 5.673 9.294 0.121 1.00 91.25 173 SER A CA 1
ATOM 1441 C C . SER A 1 173 ? 4.953 9.957 -1.062 1.00 91.25 173 SER A C 1
ATOM 1443 O O . SER A 1 173 ? 4.008 9.386 -1.602 1.00 91.25 173 SER A O 1
ATOM 1445 N N . ASN A 1 174 ? 5.386 11.155 -1.459 1.00 93.88 174 ASN A N 1
ATOM 1446 C CA . ASN A 1 174 ? 4.728 11.970 -2.486 1.00 93.88 174 ASN A CA 1
ATOM 1447 C C . ASN A 1 174 ? 5.598 12.139 -3.752 1.00 93.88 174 ASN A C 1
ATOM 1449 O O . ASN A 1 174 ? 6.745 11.684 -3.784 1.00 93.88 174 ASN A O 1
ATOM 1453 N N . ASN A 1 175 ? 5.094 12.817 -4.789 1.00 93.19 175 ASN A N 1
ATOM 1454 C CA . ASN A 1 175 ? 5.816 12.975 -6.065 1.00 93.19 175 ASN A CA 1
ATOM 1455 C C . ASN A 1 175 ? 7.203 13.612 -5.889 1.00 93.19 175 ASN A C 1
ATOM 1457 O O . ASN A 1 175 ? 8.189 13.142 -6.451 1.00 93.19 175 ASN A O 1
ATOM 1461 N N . ALA A 1 176 ? 7.315 14.645 -5.049 1.00 92.75 176 ALA A N 1
ATOM 1462 C CA . ALA A 1 176 ? 8.590 15.318 -4.815 1.00 92.75 176 ALA A CA 1
ATOM 1463 C C . ALA A 1 176 ? 9.605 14.403 -4.114 1.00 92.75 176 ALA A C 1
ATOM 1465 O O . ALA A 1 176 ? 10.810 14.538 -4.326 1.00 92.75 176 ALA A O 1
ATOM 1466 N N . ASN A 1 177 ? 9.141 13.495 -3.250 1.00 93.81 177 ASN A N 1
ATOM 1467 C CA . ASN A 1 177 ? 9.999 12.480 -2.648 1.00 93.81 177 ASN A CA 1
ATOM 1468 C C . ASN A 1 177 ? 10.484 11.468 -3.693 1.00 93.81 177 ASN A C 1
ATOM 1470 O O . ASN A 1 177 ? 11.667 11.141 -3.684 1.00 93.81 177 ASN A O 1
ATOM 1474 N N . ALA A 1 178 ? 9.608 11.025 -4.597 1.00 95.00 178 ALA A N 1
ATOM 1475 C CA . ALA A 1 178 ? 9.956 10.081 -5.656 1.00 95.00 178 ALA A CA 1
ATOM 1476 C C . ALA A 1 178 ? 11.000 10.650 -6.630 1.00 95.00 178 ALA A C 1
ATOM 1478 O O . ALA A 1 178 ? 11.993 9.986 -6.920 1.00 95.00 178 ALA A O 1
ATOM 1479 N N . THR A 1 179 ? 10.840 11.906 -7.068 1.00 94.62 179 THR A N 1
ATOM 1480 C CA . THR A 1 179 ? 11.838 12.590 -7.908 1.00 94.62 179 THR A CA 1
ATOM 1481 C C . THR A 1 179 ? 13.192 12.687 -7.205 1.00 94.62 179 THR A C 1
ATOM 1483 O O . THR A 1 179 ? 14.220 12.388 -7.807 1.00 94.62 179 THR A O 1
ATOM 1486 N N . ARG A 1 180 ? 13.198 13.058 -5.915 1.00 93.38 180 ARG A N 1
ATOM 1487 C CA . ARG A 1 180 ? 14.430 13.143 -5.114 1.00 93.38 180 ARG A CA 1
ATOM 1488 C C . ARG A 1 180 ? 15.110 11.789 -4.942 1.00 93.38 180 ARG A C 1
ATOM 1490 O O . ARG A 1 180 ? 16.331 11.724 -4.965 1.00 93.38 180 ARG A O 1
ATOM 1497 N N . GLU A 1 181 ? 14.347 10.720 -4.751 1.00 94.62 181 GLU A N 1
ATOM 1498 C CA . GLU A 1 181 ? 14.908 9.372 -4.663 1.00 94.62 181 GLU A CA 1
ATOM 1499 C C . GLU A 1 181 ? 15.527 8.948 -5.998 1.00 94.62 181 GLU A C 1
ATOM 1501 O O . GLU A 1 181 ? 16.684 8.527 -6.026 1.00 94.62 181 GLU A O 1
ATOM 1506 N N . LEU A 1 182 ? 14.805 9.129 -7.110 1.00 95.19 182 LEU A N 1
ATOM 1507 C CA . LEU A 1 182 ? 15.309 8.814 -8.447 1.00 95.19 182 LEU A CA 1
ATOM 1508 C C . LEU A 1 182 ? 16.625 9.554 -8.738 1.00 95.19 182 LEU A C 1
ATOM 1510 O O . LEU A 1 182 ? 17.580 8.927 -9.188 1.00 95.19 182 LEU A O 1
ATOM 1514 N N . SER A 1 183 ? 16.732 10.842 -8.390 1.00 93.44 183 SER A N 1
ATOM 1515 C CA . SER A 1 183 ? 17.965 11.617 -8.591 1.00 93.44 183 SER A CA 1
ATOM 1516 C C . SER A 1 183 ? 19.158 11.145 -7.753 1.00 93.44 183 SER A C 1
ATOM 1518 O O . SER A 1 183 ? 20.272 11.581 -8.000 1.00 93.44 183 SER A O 1
ATOM 1520 N N . THR A 1 184 ? 18.957 10.294 -6.737 1.00 94.31 184 THR A N 1
ATOM 1521 C CA . THR A 1 184 ? 20.085 9.663 -6.020 1.00 94.31 184 THR A CA 1
ATOM 1522 C C . THR A 1 184 ? 20.594 8.396 -6.703 1.00 94.31 184 THR A C 1
ATOM 1524 O O . THR A 1 184 ? 21.729 7.988 -6.461 1.00 94.31 184 THR A O 1
ATOM 1527 N N . ILE A 1 185 ? 19.762 7.767 -7.537 1.00 94.94 185 ILE A N 1
ATOM 1528 C CA . ILE A 1 185 ? 20.104 6.563 -8.307 1.00 94.94 185 ILE A CA 1
ATOM 1529 C C . ILE A 1 185 ? 20.791 6.954 -9.620 1.00 94.94 185 ILE A C 1
ATOM 1531 O O . ILE A 1 185 ? 21.644 6.221 -10.122 1.00 94.94 185 ILE A O 1
ATOM 1535 N N . PHE A 1 186 ? 20.425 8.109 -10.173 1.00 92.62 186 PHE A N 1
ATOM 1536 C CA . PHE A 1 186 ? 21.017 8.655 -11.387 1.00 92.62 186 PHE A CA 1
ATOM 1537 C C . PHE A 1 186 ? 22.161 9.624 -11.104 1.00 92.62 186 PHE A C 1
ATOM 1539 O O . PHE A 1 186 ? 22.245 10.203 -10.022 1.00 92.62 186 PHE A O 1
ATOM 1546 N N . THR A 1 187 ? 23.085 9.745 -12.057 1.00 84.06 187 THR A N 1
ATOM 1547 C CA . THR A 1 187 ? 24.214 10.672 -11.938 1.00 84.06 187 THR A CA 1
ATOM 1548 C C . THR A 1 187 ? 23.754 12.108 -12.203 1.00 84.06 187 THR A C 1
ATOM 1550 O O . THR A 1 187 ? 22.691 12.333 -12.779 1.00 84.06 187 THR A O 1
ATOM 1553 N N . ASP A 1 188 ? 24.549 13.104 -11.801 1.00 79.75 188 ASP A N 1
ATOM 1554 C CA . ASP A 1 188 ? 24.164 14.516 -11.955 1.00 79.75 188 ASP A CA 1
ATOM 1555 C C . ASP A 1 188 ? 23.986 14.925 -13.436 1.00 79.75 188 ASP A C 1
ATOM 1557 O O . ASP A 1 188 ? 23.170 15.797 -13.734 1.00 79.75 188 ASP A O 1
ATOM 1561 N N . SER A 1 189 ? 24.676 14.259 -14.372 1.00 79.19 189 SER A N 1
ATOM 1562 C CA . SER A 1 189 ? 24.493 14.438 -15.823 1.00 79.19 189 SER A CA 1
ATOM 1563 C C . SER A 1 189 ? 23.199 13.827 -16.369 1.00 79.19 189 SER A C 1
ATOM 1565 O O . SER A 1 189 ? 22.777 14.179 -17.462 1.00 79.19 189 SER A O 1
ATOM 1567 N N . GLU A 1 190 ? 22.558 12.940 -15.611 1.00 83.06 190 GLU A N 1
ATOM 1568 C CA . GLU A 1 190 ? 21.277 12.295 -15.930 1.00 83.06 190 GLU A CA 1
ATOM 1569 C C . GLU A 1 190 ? 20.143 12.887 -15.068 1.00 83.06 190 GLU A C 1
ATOM 1571 O O . GLU A 1 190 ? 19.090 12.281 -14.856 1.00 83.06 190 GLU A O 1
ATOM 1576 N N . SER A 1 191 ? 20.360 14.075 -14.501 1.00 79.56 191 SER A N 1
ATOM 1577 C CA . SER A 1 191 ? 19.332 14.765 -13.731 1.00 79.56 191 SER A CA 1
ATOM 1578 C C . SER A 1 191 ? 18.116 15.047 -14.613 1.00 79.56 191 SER A C 1
ATOM 1580 O O . SER A 1 191 ? 18.231 15.610 -15.698 1.00 79.56 191 SER A O 1
ATOM 1582 N N . GLY A 1 192 ? 16.932 14.661 -14.134 1.00 83.75 192 GLY A N 1
ATOM 1583 C CA . GLY A 1 192 ? 15.690 14.838 -14.885 1.00 83.75 192 GLY A CA 1
ATOM 1584 C C . GLY A 1 192 ? 15.433 13.786 -15.966 1.00 83.75 192 GLY A C 1
ATOM 1585 O O . GLY A 1 192 ? 14.503 13.983 -16.738 1.00 83.75 192 GLY A O 1
ATOM 1586 N N . ILE A 1 193 ? 16.173 12.665 -15.980 1.00 89.69 193 ILE A N 1
ATOM 1587 C CA . ILE A 1 193 ? 16.014 11.559 -16.950 1.00 89.69 193 ILE A CA 1
ATOM 1588 C C . ILE A 1 193 ? 14.576 11.026 -17.078 1.00 89.69 193 ILE A C 1
ATOM 1590 O O . ILE A 1 193 ? 14.199 10.463 -18.098 1.00 89.69 193 ILE A O 1
ATOM 1594 N N . PHE A 1 194 ? 13.759 11.185 -16.035 1.00 92.69 194 PHE A N 1
ATOM 1595 C CA . PHE A 1 194 ? 12.364 10.773 -16.042 1.00 92.69 194 PHE A CA 1
ATOM 1596 C C . PHE A 1 194 ? 11.511 11.732 -15.217 1.00 92.69 194 PHE A C 1
ATOM 1598 O O . PHE A 1 194 ? 11.909 12.177 -14.134 1.00 92.69 194 PHE A O 1
ATOM 1605 N N . SER A 1 195 ? 10.308 12.020 -15.710 1.00 91.44 195 SER A N 1
ATOM 1606 C CA . SER A 1 195 ? 9.360 12.907 -15.042 1.00 91.44 195 SER A CA 1
ATOM 1607 C C . SER A 1 195 ? 8.308 12.118 -14.260 1.00 91.44 195 SER A C 1
ATOM 1609 O O . SER A 1 195 ? 7.829 11.081 -14.701 1.00 91.44 195 SER A O 1
ATOM 1611 N N . ASN A 1 196 ? 7.933 12.626 -13.083 1.00 90.88 196 ASN A N 1
ATOM 1612 C CA . ASN A 1 196 ? 6.848 12.084 -12.253 1.00 90.88 196 ASN A CA 1
ATOM 1613 C C . ASN A 1 196 ? 6.939 10.570 -11.932 1.00 90.88 196 ASN A C 1
ATOM 1615 O O . ASN A 1 196 ? 5.928 9.871 -12.050 1.00 90.88 196 ASN A O 1
ATOM 1619 N N . PRO A 1 197 ? 8.100 10.040 -11.490 1.00 96.06 197 PRO A N 1
ATOM 1620 C CA . PRO A 1 197 ? 8.165 8.652 -11.038 1.00 96.06 197 PRO A CA 1
ATOM 1621 C C . PRO A 1 197 ? 7.203 8.436 -9.860 1.00 96.06 197 PRO A C 1
ATOM 1623 O O . PRO A 1 197 ? 7.070 9.302 -8.990 1.00 96.06 197 PRO A O 1
ATOM 1626 N N . LYS A 1 198 ? 6.557 7.267 -9.782 1.00 97.56 198 LYS A N 1
ATOM 1627 C CA . LYS A 1 198 ? 5.820 6.898 -8.564 1.00 97.56 198 LYS A CA 1
ATOM 1628 C C . LYS A 1 198 ? 6.811 6.654 -7.412 1.00 97.56 198 LYS A C 1
ATOM 1630 O O . LYS A 1 198 ? 7.926 6.192 -7.670 1.00 97.56 198 LYS A O 1
ATOM 1635 N N . PRO A 1 199 ? 6.447 6.937 -6.147 1.00 97.44 199 PRO A N 1
ATOM 1636 C CA . PRO A 1 199 ? 7.312 6.638 -5.008 1.00 97.44 199 PRO A CA 1
ATOM 1637 C C . PRO A 1 199 ? 7.409 5.134 -4.731 1.00 97.44 199 PRO A C 1
ATOM 1639 O O . PRO A 1 199 ? 6.389 4.445 -4.714 1.00 97.44 199 PRO A O 1
ATOM 1642 N N . VAL A 1 200 ? 8.603 4.640 -4.386 1.00 97.88 200 VAL A N 1
ATOM 1643 C CA . VAL A 1 200 ? 8.806 3.230 -3.995 1.00 97.88 200 VAL A CA 1
ATOM 1644 C C . VAL A 1 200 ? 7.927 2.846 -2.811 1.00 97.88 200 VAL A C 1
ATOM 1646 O O . VAL A 1 200 ? 7.254 1.823 -2.855 1.00 97.88 200 VAL A O 1
ATOM 1649 N N . ALA A 1 201 ? 7.835 3.708 -1.794 1.00 96.44 201 ALA A N 1
ATOM 1650 C CA . ALA A 1 201 ? 7.002 3.458 -0.617 1.00 96.44 201 ALA A CA 1
ATOM 1651 C C . ALA A 1 201 ? 5.508 3.254 -0.943 1.00 96.44 201 ALA A C 1
ATOM 1653 O O . ALA A 1 201 ? 4.832 2.518 -0.224 1.00 96.44 201 ALA A O 1
ATOM 1654 N N . LEU A 1 202 ? 4.998 3.880 -2.012 1.00 97.69 202 LEU A N 1
ATOM 1655 C CA . LEU A 1 202 ? 3.609 3.714 -2.444 1.00 97.69 202 LEU A CA 1
ATOM 1656 C C . LEU A 1 202 ? 3.385 2.309 -3.002 1.00 97.69 202 LEU A C 1
ATOM 1658 O O . LEU A 1 202 ? 2.499 1.593 -2.538 1.00 97.69 202 LEU A O 1
ATOM 1662 N N . LEU A 1 203 ? 4.222 1.907 -3.959 1.00 98.31 203 LEU A N 1
ATOM 1663 C CA . LEU A 1 203 ? 4.116 0.594 -4.594 1.00 98.31 203 LEU A CA 1
ATOM 1664 C C . LEU A 1 203 ? 4.444 -0.530 -3.614 1.00 98.31 203 LEU A C 1
ATOM 1666 O O . LEU A 1 203 ? 3.772 -1.555 -3.612 1.00 98.31 203 LEU A O 1
ATOM 1670 N N . LYS A 1 204 ? 5.396 -0.300 -2.707 1.00 97.19 204 LYS A N 1
ATOM 1671 C CA . LYS A 1 204 ? 5.724 -1.227 -1.625 1.00 97.19 204 LYS A CA 1
ATOM 1672 C C . LYS A 1 204 ? 4.507 -1.515 -0.749 1.00 97.19 204 LYS A C 1
ATOM 1674 O O . LYS A 1 204 ? 4.201 -2.677 -0.521 1.00 97.19 204 LYS A O 1
ATOM 1679 N N . ARG A 1 205 ? 3.771 -0.475 -0.329 1.00 96.38 205 ARG A N 1
ATOM 1680 C CA . ARG A 1 205 ? 2.537 -0.634 0.457 1.00 96.38 205 ARG A CA 1
ATOM 1681 C C . ARG A 1 205 ? 1.454 -1.381 -0.325 1.00 96.38 205 ARG A C 1
ATOM 1683 O O . ARG A 1 205 ? 0.779 -2.215 0.263 1.00 96.38 205 ARG A O 1
ATOM 1690 N N . ILE A 1 206 ? 1.287 -1.108 -1.623 1.00 97.56 206 ILE A N 1
ATOM 1691 C CA . ILE A 1 206 ? 0.342 -1.856 -2.475 1.00 97.56 206 ILE A CA 1
ATOM 1692 C C . ILE A 1 206 ? 0.707 -3.343 -2.490 1.00 97.56 206 ILE A C 1
ATOM 1694 O O . ILE A 1 206 ? -0.133 -4.180 -2.180 1.00 97.56 206 ILE A O 1
ATOM 1698 N N . ILE A 1 207 ? 1.964 -3.668 -2.793 1.00 97.81 207 ILE A N 1
ATOM 1699 C CA . ILE A 1 207 ? 2.433 -5.053 -2.907 1.00 97.81 207 ILE A CA 1
ATOM 1700 C C . ILE A 1 207 ? 2.342 -5.770 -1.552 1.00 97.81 207 ILE A C 1
ATOM 1702 O O . ILE A 1 207 ? 1.916 -6.922 -1.503 1.00 97.81 207 ILE A O 1
ATOM 1706 N N . GLU A 1 208 ? 2.685 -5.102 -0.451 1.00 95.44 208 GLU A N 1
ATOM 1707 C CA . GLU A 1 208 ? 2.624 -5.656 0.908 1.00 95.44 208 GLU A CA 1
ATOM 1708 C C . GLU A 1 208 ? 1.207 -6.096 1.294 1.00 95.44 208 GLU A C 1
ATOM 1710 O O . GLU A 1 208 ? 1.022 -7.211 1.776 1.00 95.44 208 GLU A O 1
ATOM 1715 N N . ILE A 1 209 ? 0.190 -5.266 1.033 1.00 94.94 209 ILE A N 1
ATOM 1716 C CA . ILE A 1 209 ? -1.196 -5.594 1.408 1.00 94.94 209 ILE A CA 1
ATOM 1717 C C . ILE A 1 209 ? -1.861 -6.591 0.453 1.00 94.94 209 ILE A C 1
ATOM 1719 O O . ILE A 1 209 ? -2.923 -7.122 0.777 1.00 94.94 209 ILE A O 1
ATOM 1723 N N . SER A 1 210 ? -1.286 -6.798 -0.736 1.00 94.56 210 SER A N 1
ATOM 1724 C CA . SER A 1 210 ? -1.964 -7.465 -1.849 1.00 94.56 210 SER A CA 1
ATOM 1725 C C . SER A 1 210 ? -1.232 -8.687 -2.408 1.00 94.56 210 SER A C 1
ATOM 1727 O O . SER A 1 210 ? -1.678 -9.242 -3.412 1.00 94.56 210 SER A O 1
ATOM 1729 N N . SER A 1 211 ? -0.097 -9.094 -1.843 1.00 94.81 211 SER A N 1
ATOM 1730 C CA . SER A 1 211 ? 0.692 -10.204 -2.386 1.00 94.81 211 SER A CA 1
ATOM 1731 C C . SER A 1 211 ? 1.238 -11.122 -1.300 1.00 94.81 211 SER A C 1
ATOM 1733 O O . SER A 1 211 ? 1.648 -10.681 -0.227 1.00 94.81 211 SER A O 1
ATOM 1735 N N . ALA A 1 212 ? 1.287 -12.416 -1.610 1.00 94.50 212 ALA A N 1
ATOM 1736 C CA . ALA A 1 212 ? 2.070 -13.367 -0.836 1.00 94.50 212 ALA A CA 1
ATOM 1737 C C . ALA A 1 212 ? 3.577 -13.155 -1.097 1.00 94.50 212 ALA A C 1
ATOM 1739 O O . ALA A 1 212 ? 3.936 -12.680 -2.184 1.00 94.50 212 ALA A O 1
ATOM 1740 N N . PRO A 1 213 ? 4.465 -13.567 -0.172 1.00 96.12 213 PRO A N 1
ATOM 1741 C CA . PRO A 1 213 ? 5.915 -13.417 -0.317 1.00 96.12 213 PRO A CA 1
ATOM 1742 C C . PRO A 1 213 ? 6.546 -14.066 -1.554 1.00 96.12 213 PRO A C 1
ATOM 1744 O O . PRO A 1 213 ? 7.679 -13.739 -1.861 1.00 96.12 213 PRO A O 1
ATOM 1747 N N . ASN A 1 214 ? 5.834 -14.935 -2.273 1.00 96.81 214 ASN A N 1
ATOM 1748 C CA . ASN A 1 214 ? 6.289 -15.640 -3.477 1.00 96.81 214 ASN A CA 1
ATOM 1749 C C . ASN A 1 214 ? 5.500 -15.268 -4.746 1.00 96.81 214 ASN A C 1
ATOM 1751 O O . ASN A 1 214 ? 5.449 -16.041 -5.700 1.00 96.81 214 ASN A O 1
ATOM 1755 N N . SER A 1 215 ? 4.817 -14.122 -4.743 1.00 96.81 215 SER A N 1
ATOM 1756 C CA . SER A 1 215 ? 3.976 -13.702 -5.872 1.00 96.81 215 SER A CA 1
ATOM 1757 C C . SER A 1 215 ? 4.796 -13.171 -7.048 1.00 96.81 215 SER A C 1
ATOM 1759 O O . SER A 1 215 ? 5.875 -12.612 -6.861 1.00 96.81 215 SER A O 1
ATOM 1761 N N . ILE A 1 216 ? 4.228 -13.253 -8.251 1.00 97.81 216 ILE A N 1
ATOM 1762 C CA . ILE A 1 216 ? 4.721 -12.537 -9.432 1.00 97.81 216 ILE A CA 1
ATOM 1763 C C . ILE A 1 216 ? 3.981 -11.199 -9.529 1.00 97.81 216 ILE A C 1
ATOM 1765 O O . ILE A 1 216 ? 2.749 -11.162 -9.502 1.00 97.81 216 ILE A O 1
ATOM 1769 N N . ILE A 1 217 ? 4.731 -10.105 -9.638 1.00 98.50 217 ILE A N 1
ATOM 1770 C CA . ILE A 1 217 ? 4.216 -8.741 -9.764 1.00 98.50 217 ILE A CA 1
ATOM 1771 C C . ILE A 1 217 ? 4.431 -8.260 -11.200 1.00 98.50 217 ILE A C 1
ATOM 1773 O O . ILE A 1 217 ? 5.564 -8.085 -11.637 1.00 98.50 217 ILE A O 1
ATOM 1777 N N . LEU A 1 218 ? 3.343 -8.037 -11.933 1.00 98.19 218 LEU A N 1
ATOM 1778 C CA . LEU A 1 218 ? 3.380 -7.499 -13.291 1.00 98.19 218 LEU A CA 1
ATOM 1779 C C . LEU A 1 218 ? 3.050 -6.005 -13.274 1.00 98.19 218 LEU A C 1
ATOM 1781 O O . LEU A 1 218 ? 2.009 -5.610 -12.748 1.00 98.19 218 LEU A O 1
ATOM 1785 N N . ASP A 1 219 ? 3.896 -5.203 -13.910 1.00 98.44 219 ASP A N 1
ATOM 1786 C CA . ASP A 1 219 ? 3.625 -3.802 -14.224 1.00 98.44 219 ASP A CA 1
ATOM 1787 C C . ASP A 1 219 ? 3.901 -3.557 -15.704 1.00 98.44 219 ASP A C 1
ATOM 1789 O O . ASP A 1 219 ? 5.047 -3.546 -16.147 1.00 98.44 219 ASP A O 1
ATOM 1793 N N . PHE A 1 220 ? 2.826 -3.390 -16.470 1.00 95.12 220 PHE A N 1
ATOM 1794 C CA . PHE A 1 220 ? 2.881 -3.186 -17.914 1.00 95.12 220 PHE A CA 1
ATOM 1795 C C . PHE A 1 220 ? 2.873 -1.704 -18.331 1.00 95.12 220 PHE A C 1
ATOM 1797 O O . PHE A 1 220 ? 2.687 -1.393 -19.505 1.00 95.12 220 PHE A O 1
ATOM 1804 N N . TYR A 1 221 ? 3.095 -0.800 -17.369 1.00 95.69 221 TYR A N 1
ATOM 1805 C CA . TYR A 1 221 ? 3.367 0.626 -17.561 1.00 95.69 221 TYR A CA 1
ATOM 1806 C C . TYR A 1 221 ? 4.548 1.056 -16.673 1.00 95.69 221 TYR A C 1
ATOM 1808 O O . TYR A 1 221 ? 4.479 2.041 -15.933 1.00 95.69 221 TYR A O 1
ATOM 1816 N N . ALA A 1 222 ? 5.649 0.302 -16.742 1.00 96.62 222 ALA A N 1
ATOM 1817 C CA . ALA A 1 222 ? 6.711 0.359 -15.742 1.00 96.62 222 ALA A CA 1
ATOM 1818 C C . ALA A 1 222 ? 7.409 1.723 -15.633 1.00 96.62 222 ALA A C 1
ATOM 1820 O O . ALA A 1 222 ? 7.868 2.087 -14.544 1.00 96.62 222 ALA A O 1
ATOM 1821 N N . GLY A 1 223 ? 7.496 2.484 -16.731 1.00 96.19 223 GLY A N 1
ATOM 1822 C CA . GLY A 1 223 ? 8.005 3.855 -16.751 1.00 96.19 223 GLY A CA 1
ATOM 1823 C C . GLY A 1 223 ? 9.421 3.965 -16.192 1.00 96.19 223 GLY A C 1
ATOM 1824 O O . GLY A 1 223 ? 10.392 3.656 -16.871 1.00 96.19 223 GLY A O 1
ATOM 1825 N N . SER A 1 224 ? 9.558 4.410 -14.940 1.00 96.81 224 SER A N 1
ATOM 1826 C CA . SER A 1 224 ? 10.857 4.492 -14.267 1.00 96.81 224 SER A CA 1
ATOM 1827 C C . SER A 1 224 ? 11.329 3.191 -13.618 1.00 96.81 224 SER A C 1
ATOM 1829 O O . SER A 1 224 ? 12.386 3.199 -12.999 1.00 96.81 224 SER A O 1
ATOM 1831 N N . GLY A 1 225 ? 10.563 2.100 -13.656 1.00 97.81 225 GLY A N 1
ATOM 1832 C CA . GLY A 1 225 ? 10.915 0.833 -13.004 1.00 97.81 225 GLY A CA 1
ATOM 1833 C C . GLY A 1 225 ? 10.723 0.838 -11.481 1.00 97.81 225 GLY A C 1
ATOM 1834 O O . GLY A 1 225 ? 11.401 0.110 -10.752 1.00 97.81 225 GLY A O 1
ATOM 1835 N N . THR A 1 226 ? 9.823 1.681 -10.961 1.00 98.44 226 THR A N 1
ATOM 1836 C CA . THR A 1 226 ? 9.583 1.796 -9.510 1.00 98.44 226 THR A CA 1
ATOM 1837 C C . THR A 1 226 ? 9.029 0.495 -8.922 1.00 98.44 226 THR A C 1
ATOM 1839 O O . THR A 1 226 ? 9.426 0.129 -7.816 1.00 98.44 226 THR A O 1
ATOM 1842 N N . THR A 1 227 ? 8.165 -0.225 -9.649 1.00 98.69 227 THR A N 1
ATOM 1843 C CA . THR A 1 227 ? 7.586 -1.499 -9.188 1.00 98.69 227 THR A CA 1
ATOM 1844 C C . THR A 1 227 ? 8.668 -2.531 -8.883 1.00 98.69 227 THR A C 1
ATOM 1846 O O . THR A 1 227 ? 8.670 -3.100 -7.793 1.00 98.69 227 THR A O 1
ATOM 1849 N N . GLY A 1 228 ? 9.644 -2.708 -9.782 1.00 98.31 228 GLY A N 1
ATOM 1850 C CA . GLY A 1 228 ? 10.766 -3.626 -9.558 1.00 98.31 228 GLY A CA 1
ATOM 1851 C C . GLY A 1 228 ? 11.606 -3.239 -8.336 1.00 98.31 228 GLY A C 1
ATOM 1852 O O . GLY A 1 228 ? 11.918 -4.090 -7.508 1.00 98.31 228 GLY A O 1
ATOM 1853 N N . HIS A 1 229 ? 11.881 -1.942 -8.141 1.00 98.56 2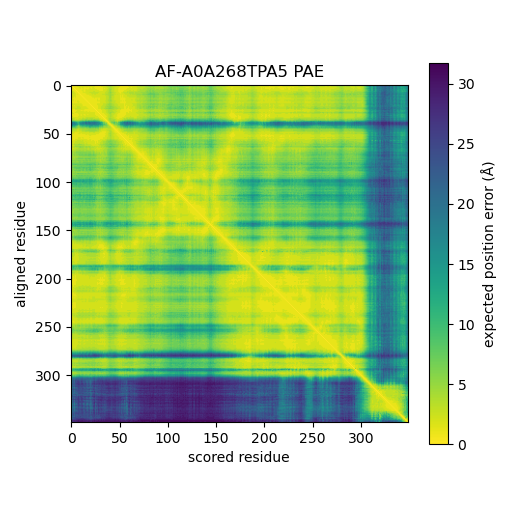29 HIS A N 1
ATOM 1854 C CA . HIS A 1 229 ? 12.555 -1.461 -6.924 1.00 98.56 229 HIS A CA 1
ATOM 1855 C C . HIS A 1 229 ? 11.750 -1.823 -5.665 1.00 98.56 229 HIS A C 1
ATOM 1857 O O . HIS A 1 229 ? 12.304 -2.376 -4.718 1.00 98.56 229 HIS A O 1
ATOM 1863 N N . ALA A 1 230 ? 10.439 -1.568 -5.656 1.00 98.50 230 ALA A N 1
ATOM 1864 C CA . ALA A 1 230 ? 9.592 -1.879 -4.509 1.00 98.50 230 ALA A CA 1
ATOM 1865 C C . ALA A 1 230 ? 9.590 -3.376 -4.171 1.00 98.50 230 ALA A C 1
ATOM 1867 O O . ALA A 1 230 ? 9.671 -3.721 -2.995 1.00 98.50 230 ALA A O 1
ATOM 1868 N N . VAL A 1 231 ? 9.561 -4.253 -5.181 1.00 98.56 231 VAL A N 1
ATOM 1869 C CA . VAL A 1 231 ? 9.661 -5.710 -4.997 1.00 98.56 231 VAL A CA 1
ATOM 1870 C C . VAL A 1 231 ? 10.989 -6.107 -4.353 1.00 98.56 231 VAL A C 1
ATOM 1872 O O . VAL A 1 231 ? 10.984 -6.829 -3.355 1.00 98.56 231 VAL A O 1
ATOM 1875 N N . LEU A 1 232 ? 12.113 -5.598 -4.866 1.00 98.25 232 LEU A N 1
ATOM 1876 C CA . LEU A 1 232 ? 13.447 -5.877 -4.321 1.00 98.25 232 LEU A CA 1
ATOM 1877 C C . LEU A 1 232 ? 13.580 -5.415 -2.861 1.00 98.25 232 LEU A C 1
ATOM 1879 O O . LEU A 1 232 ? 14.125 -6.131 -2.017 1.00 98.25 232 LEU A O 1
ATOM 1883 N N . GLU A 1 233 ? 13.050 -4.232 -2.540 1.00 97.75 233 GLU A N 1
ATOM 1884 C CA . GLU A 1 233 ? 13.039 -3.719 -1.169 1.00 97.75 233 GLU A CA 1
ATOM 1885 C C . GLU A 1 233 ? 12.179 -4.571 -0.235 1.00 97.75 233 GLU A C 1
ATOM 1887 O O . GLU A 1 233 ? 12.582 -4.842 0.900 1.00 97.75 233 GLU A O 1
ATOM 1892 N N . LEU A 1 234 ? 11.013 -5.012 -0.706 1.00 97.44 234 LEU A N 1
ATOM 1893 C CA . LEU A 1 234 ? 10.094 -5.822 0.081 1.00 97.44 234 LEU A CA 1
ATOM 1894 C C . LEU A 1 234 ? 10.678 -7.203 0.377 1.00 97.44 234 LEU A C 1
ATOM 1896 O O . LEU A 1 234 ? 10.762 -7.557 1.548 1.00 97.44 234 LEU A O 1
ATOM 1900 N N . ASN A 1 235 ? 11.205 -7.899 -0.636 1.00 97.62 235 ASN A N 1
ATOM 1901 C CA . ASN A 1 235 ? 11.882 -9.191 -0.468 1.00 97.62 235 ASN A CA 1
ATOM 1902 C C . ASN A 1 235 ? 13.037 -9.114 0.537 1.00 97.62 235 ASN A C 1
ATOM 1904 O O . ASN A 1 235 ? 13.209 -9.996 1.373 1.00 97.62 235 ASN A O 1
ATOM 1908 N N . ARG A 1 236 ? 13.815 -8.026 0.515 1.00 96.38 236 ARG A N 1
ATOM 1909 C CA . ARG A 1 236 ? 14.855 -7.794 1.526 1.00 96.38 236 ARG A CA 1
ATOM 1910 C C . ARG A 1 236 ? 14.289 -7.594 2.932 1.00 96.38 236 ARG A C 1
ATOM 1912 O O . ARG A 1 236 ? 14.936 -7.982 3.901 1.00 96.38 236 ARG A O 1
ATOM 1919 N N . THR A 1 237 ? 13.151 -6.916 3.043 1.00 94.69 237 THR A N 1
ATOM 1920 C CA . THR A 1 237 ? 12.553 -6.530 4.326 1.00 94.69 237 THR A CA 1
ATOM 1921 C C . THR A 1 237 ? 11.899 -7.721 5.018 1.00 94.69 237 THR A C 1
ATOM 1923 O O . THR A 1 237 ? 12.080 -7.890 6.221 1.00 94.69 237 THR A O 1
ATOM 1926 N N . ASP A 1 238 ? 11.157 -8.539 4.271 1.00 95.38 238 ASP A N 1
ATOM 1927 C CA . ASP A 1 238 ? 10.361 -9.646 4.812 1.00 95.38 238 ASP A CA 1
ATOM 1928 C C . ASP A 1 238 ? 10.922 -11.044 4.502 1.00 95.38 238 ASP A C 1
ATOM 1930 O O . ASP A 1 238 ? 10.353 -12.043 4.940 1.00 95.38 238 ASP A O 1
ATOM 1934 N N . GLY A 1 239 ? 12.048 -11.132 3.787 1.00 96.25 239 GLY A N 1
ATOM 1935 C CA . GLY A 1 239 ? 12.648 -12.401 3.368 1.00 96.25 239 GLY A CA 1
ATOM 1936 C C . GLY A 1 239 ? 11.879 -13.108 2.248 1.00 96.25 239 GLY A C 1
ATOM 1937 O O . GLY A 1 239 ? 12.099 -14.297 2.021 1.00 96.25 239 GLY A O 1
ATOM 1938 N N . GLY A 1 240 ? 10.962 -12.408 1.575 1.00 96.56 240 GLY A N 1
ATOM 1939 C CA . GLY A 1 240 ? 10.210 -12.925 0.442 1.00 96.56 240 GLY A CA 1
ATOM 1940 C C . GLY A 1 240 ? 11.064 -13.188 -0.800 1.00 96.56 240 GLY A C 1
ATOM 1941 O O . GLY A 1 240 ? 12.221 -12.785 -0.912 1.00 96.56 240 GLY A O 1
ATOM 1942 N N . ASN A 1 241 ? 10.450 -13.857 -1.765 1.00 96.75 241 ASN A N 1
ATOM 1943 C CA . ASN A 1 241 ? 11.000 -14.210 -3.068 1.00 96.75 241 ASN A CA 1
ATOM 1944 C C . ASN A 1 241 ? 10.028 -13.832 -4.197 1.00 96.75 241 ASN A C 1
ATOM 1946 O O . ASN A 1 241 ? 9.849 -14.579 -5.160 1.00 96.75 241 ASN A O 1
ATOM 1950 N N . ARG A 1 242 ? 9.370 -12.675 -4.066 1.00 97.75 242 ARG A N 1
ATOM 1951 C CA . ARG A 1 242 ? 8.488 -12.133 -5.103 1.00 97.75 242 ARG A CA 1
ATOM 1952 C C . ARG A 1 242 ? 9.295 -11.884 -6.370 1.00 97.75 242 ARG A C 1
ATOM 1954 O O . ARG A 1 242 ? 10.403 -11.359 -6.297 1.00 97.75 242 ARG A O 1
ATOM 1961 N N . GLN A 1 243 ? 8.716 -12.200 -7.515 1.00 97.44 243 GLN A N 1
ATOM 1962 C CA . GLN A 1 243 ? 9.303 -11.914 -8.822 1.00 97.44 243 GLN A CA 1
ATOM 1963 C C . GLN A 1 243 ? 8.595 -10.711 -9.439 1.00 97.44 243 GLN A C 1
ATOM 1965 O O . GLN A 1 243 ? 7.454 -10.414 -9.079 1.00 97.44 243 GLN A O 1
ATOM 1970 N N . PHE A 1 244 ? 9.242 -10.021 -10.375 1.00 97.75 244 PHE A N 1
ATOM 1971 C CA . PHE A 1 244 ? 8.604 -8.938 -11.115 1.00 97.75 244 PHE A CA 1
ATOM 1972 C C . PHE A 1 244 ? 8.788 -9.087 -12.622 1.00 97.75 244 PHE A C 1
ATOM 1974 O O . PHE A 1 244 ? 9.819 -9.561 -13.088 1.00 97.75 244 PHE A O 1
ATOM 1981 N N . ILE A 1 245 ? 7.781 -8.647 -13.372 1.00 97.62 245 ILE A N 1
ATOM 1982 C CA . ILE A 1 245 ? 7.818 -8.485 -14.824 1.00 97.62 245 ILE A CA 1
ATOM 1983 C C . ILE A 1 245 ? 7.440 -7.035 -15.104 1.00 97.62 245 ILE A C 1
ATOM 1985 O O . ILE A 1 245 ? 6.393 -6.568 -14.652 1.00 97.62 245 ILE A O 1
ATOM 1989 N N . LEU A 1 246 ? 8.302 -6.323 -15.823 1.00 97.69 246 LEU A N 1
ATOM 1990 C CA . LEU A 1 246 ? 8.092 -4.928 -16.183 1.00 97.69 246 LEU A CA 1
ATOM 1991 C C . LEU A 1 246 ? 7.996 -4.804 -17.696 1.00 97.69 246 LEU A C 1
ATOM 1993 O O . LEU A 1 246 ? 8.877 -5.277 -18.407 1.00 97.69 246 LEU A O 1
ATOM 1997 N N . VAL A 1 247 ? 6.953 -4.130 -18.168 1.00 95.38 247 VAL A N 1
ATOM 1998 C CA . VAL A 1 247 ? 6.795 -3.745 -19.571 1.00 95.38 247 VAL A CA 1
ATOM 1999 C C . VAL A 1 247 ? 6.605 -2.237 -19.615 1.00 95.38 247 VAL A C 1
ATOM 2001 O O . VAL A 1 247 ? 5.863 -1.669 -18.816 1.00 95.38 247 VAL A O 1
ATOM 2004 N N . THR A 1 248 ? 7.307 -1.567 -20.519 1.00 93.00 248 THR A N 1
ATOM 2005 C CA . THR A 1 248 ? 7.177 -0.126 -20.739 1.00 93.00 248 THR A CA 1
ATOM 2006 C C . THR A 1 248 ? 7.312 0.165 -22.222 1.00 93.00 248 THR A C 1
ATOM 2008 O O . THR A 1 248 ? 8.012 -0.557 -22.931 1.00 93.00 248 THR A O 1
ATOM 2011 N N . ASN A 1 249 ? 6.671 1.232 -22.695 1.00 88.06 249 ASN A N 1
ATOM 2012 C CA . ASN A 1 249 ? 7.002 1.769 -24.007 1.00 88.06 249 ASN A CA 1
ATOM 2013 C C . ASN A 1 249 ? 8.472 2.218 -24.005 1.00 88.06 249 ASN A C 1
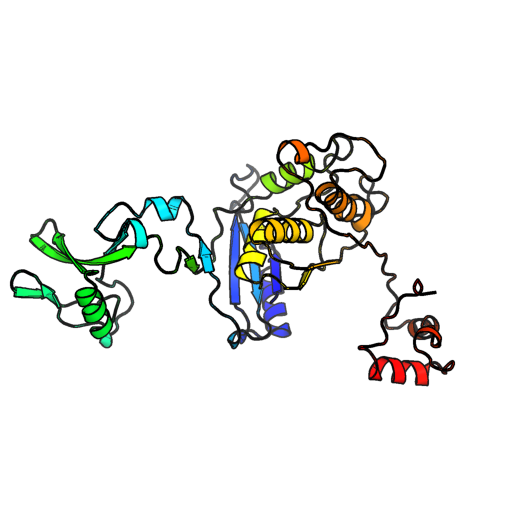ATOM 2015 O O . ASN A 1 249 ? 8.929 2.833 -23.039 1.00 88.06 249 ASN A O 1
ATOM 2019 N N . ASN A 1 250 ? 9.213 1.927 -25.075 1.00 89.75 250 ASN A N 1
ATOM 2020 C CA . ASN A 1 250 ? 10.599 2.372 -25.208 1.00 89.75 250 ASN A CA 1
ATOM 2021 C C . ASN A 1 250 ? 10.680 3.720 -25.944 1.00 89.75 250 ASN A C 1
ATOM 2023 O O . ASN A 1 250 ? 11.355 3.847 -26.956 1.00 89.75 250 ASN A O 1
ATOM 2027 N N . GLU A 1 251 ? 9.929 4.718 -25.468 1.00 88.81 251 GLU A N 1
ATOM 2028 C CA . GLU A 1 251 ? 9.881 6.042 -26.101 1.00 88.81 251 GLU A CA 1
ATOM 2029 C C . GLU A 1 251 ? 11.235 6.755 -25.994 1.00 88.81 251 GLU A C 1
ATOM 2031 O O . GLU A 1 251 ? 11.771 6.927 -24.896 1.00 88.81 251 GLU A O 1
ATOM 2036 N N . GLU A 1 252 ? 11.770 7.178 -27.135 1.00 92.81 252 GLU A N 1
ATOM 2037 C CA . GLU A 1 252 ? 13.014 7.939 -27.235 1.00 92.81 252 GLU A CA 1
ATOM 2038 C C . GLU A 1 252 ? 12.748 9.442 -27.120 1.00 92.81 252 GLU A C 1
ATOM 2040 O O . GLU A 1 252 ? 11.834 9.985 -27.745 1.00 92.81 252 GLU A O 1
ATOM 2045 N N . THR A 1 253 ? 13.584 10.137 -26.352 1.00 88.31 253 THR A N 1
ATOM 2046 C CA . THR A 1 253 ? 13.617 11.606 -26.317 1.00 88.31 253 THR A CA 1
ATOM 2047 C C . THR A 1 253 ? 15.063 12.098 -26.288 1.00 88.31 253 THR A C 1
ATOM 2049 O O . THR A 1 253 ? 15.995 11.309 -26.141 1.00 88.31 253 THR A O 1
ATOM 2052 N N . GLU A 1 254 ? 15.270 13.416 -26.377 1.00 88.31 254 GLU A N 1
ATOM 2053 C CA . GLU A 1 254 ? 16.610 14.020 -26.312 1.00 88.31 254 GLU A CA 1
ATOM 2054 C C . GLU A 1 254 ? 17.398 13.631 -25.047 1.00 88.31 254 GLU A C 1
ATOM 2056 O O . GLU A 1 254 ? 18.624 13.552 -25.092 1.00 88.31 254 GLU A O 1
ATOM 2061 N N . ILE A 1 255 ? 16.713 13.381 -23.925 1.00 87.06 255 ILE A N 1
ATOM 2062 C CA . ILE A 1 255 ? 17.358 13.021 -22.652 1.00 87.06 255 ILE A CA 1
ATOM 2063 C C . ILE A 1 255 ? 17.516 11.507 -22.452 1.00 87.06 255 ILE A C 1
ATOM 2065 O O . ILE A 1 255 ? 18.323 11.098 -21.625 1.00 87.06 255 ILE A O 1
ATOM 2069 N N . ASN A 1 256 ? 16.791 10.675 -23.201 1.00 89.75 256 ASN A N 1
ATOM 2070 C CA . ASN A 1 256 ? 16.856 9.211 -23.151 1.00 89.75 256 ASN A CA 1
ATOM 2071 C C . ASN A 1 256 ? 16.903 8.640 -24.586 1.00 89.75 256 ASN A C 1
ATOM 2073 O O . ASN A 1 256 ? 15.909 8.092 -25.072 1.00 89.75 256 ASN A O 1
ATOM 2077 N N . PRO A 1 257 ? 18.038 8.806 -25.291 1.00 90.75 257 PRO A N 1
ATOM 2078 C CA . PRO A 1 257 ? 18.163 8.470 -26.709 1.00 90.75 257 PRO A CA 1
ATOM 2079 C C . PRO A 1 257 ? 18.069 6.970 -27.017 1.00 90.75 257 PRO A C 1
ATOM 2081 O O . PRO A 1 257 ? 17.821 6.624 -28.162 1.00 90.75 257 PRO A O 1
ATOM 2084 N N . ASN A 1 258 ? 18.248 6.084 -26.031 1.00 89.56 258 ASN A N 1
ATOM 2085 C CA . ASN A 1 258 ? 18.034 4.637 -26.187 1.00 89.56 258 ASN A CA 1
ATOM 2086 C C . ASN A 1 258 ? 16.641 4.197 -25.693 1.00 89.56 258 ASN A C 1
ATOM 2088 O O . ASN A 1 258 ? 16.351 3.005 -25.590 1.00 89.56 258 ASN A O 1
ATOM 2092 N N . GLY A 1 259 ? 15.793 5.164 -25.337 1.00 91.75 259 GLY A N 1
ATOM 2093 C CA . GLY A 1 259 ? 14.428 4.958 -24.884 1.00 91.75 259 GLY A CA 1
ATOM 2094 C C . GLY A 1 259 ? 14.281 4.694 -23.381 1.00 91.75 259 GLY A C 1
ATOM 2095 O O . GLY A 1 259 ? 15.240 4.444 -22.646 1.00 91.75 259 GLY A O 1
ATOM 2096 N N . ILE A 1 260 ? 13.044 4.815 -22.884 1.00 93.44 260 ILE A N 1
ATOM 2097 C CA . ILE A 1 260 ? 12.705 4.700 -21.450 1.00 93.44 260 ILE A CA 1
ATOM 2098 C C . ILE A 1 260 ? 13.113 3.341 -20.856 1.00 93.44 260 ILE A C 1
ATOM 2100 O O . ILE A 1 260 ? 13.574 3.285 -19.710 1.00 93.44 260 ILE A O 1
ATOM 2104 N N . ALA A 1 261 ? 12.958 2.243 -21.600 1.00 93.31 261 ALA A N 1
ATOM 2105 C CA . ALA A 1 261 ? 13.251 0.906 -21.094 1.00 93.31 261 ALA A CA 1
ATOM 2106 C C . ALA A 1 261 ? 14.736 0.772 -20.737 1.00 93.31 261 ALA A C 1
ATOM 2108 O O . ALA A 1 261 ? 15.064 0.356 -19.623 1.00 93.31 261 ALA A O 1
ATOM 2109 N N . TYR A 1 262 ? 15.623 1.209 -21.632 1.00 91.81 262 TYR A N 1
ATOM 2110 C CA . TYR A 1 262 ? 17.069 1.107 -21.454 1.00 91.81 262 TYR A CA 1
ATOM 2111 C C . TYR A 1 262 ? 17.635 2.209 -20.565 1.00 91.81 262 TYR A C 1
ATOM 2113 O O . TYR A 1 262 ? 18.283 1.927 -19.552 1.00 91.81 262 TYR A O 1
ATOM 2121 N N . ASP A 1 263 ? 17.373 3.469 -20.911 1.00 92.69 263 ASP A N 1
ATOM 2122 C CA . ASP A 1 263 ? 18.011 4.607 -20.253 1.00 92.69 263 ASP A CA 1
ATOM 2123 C C . ASP A 1 263 ? 17.410 4.931 -18.882 1.00 92.69 263 ASP A C 1
ATOM 2125 O O . ASP A 1 263 ? 18.056 5.605 -18.077 1.00 92.69 263 ASP A O 1
ATOM 2129 N N . VAL A 1 264 ? 16.211 4.427 -18.572 1.00 95.19 264 VAL A N 1
ATOM 2130 C CA . VAL A 1 264 ? 15.552 4.683 -17.285 1.00 95.19 264 VAL A CA 1
ATOM 2131 C C . VAL A 1 264 ? 15.310 3.399 -16.507 1.00 95.19 264 VAL A C 1
ATOM 2133 O O . VAL A 1 264 ? 15.909 3.215 -15.447 1.00 95.19 264 VAL A O 1
ATOM 2136 N N . THR A 1 265 ? 14.444 2.507 -16.989 1.00 96.50 265 THR A N 1
ATOM 2137 C CA . THR A 1 265 ? 14.010 1.336 -16.206 1.00 96.50 265 THR A CA 1
ATOM 2138 C C . THR A 1 265 ? 15.171 0.381 -15.924 1.00 96.50 265 THR A C 1
ATOM 2140 O O . THR A 1 265 ? 15.467 0.100 -14.758 1.00 96.50 265 THR A O 1
ATOM 2143 N N . ALA A 1 266 ? 15.875 -0.075 -16.962 1.00 94.94 266 ALA A N 1
ATOM 2144 C CA . ALA A 1 266 ? 16.987 -1.011 -16.834 1.00 94.94 266 ALA A CA 1
ATOM 2145 C C . ALA A 1 266 ? 18.158 -0.391 -16.061 1.00 94.94 266 ALA A C 1
ATOM 2147 O O . ALA A 1 266 ? 18.657 -0.999 -15.112 1.00 94.94 266 ALA A O 1
ATOM 2148 N N . LYS A 1 267 ? 18.547 0.856 -16.381 1.00 94.12 267 LYS A N 1
ATOM 2149 C CA . LYS A 1 267 ? 19.569 1.610 -15.626 1.00 94.12 267 LYS A CA 1
ATOM 2150 C C . LYS A 1 267 ? 19.219 1.757 -14.146 1.00 94.12 267 LYS A C 1
ATOM 2152 O O . LYS A 1 267 ? 20.084 1.482 -13.311 1.00 94.12 267 LYS A O 1
ATOM 2157 N N . ARG A 1 268 ? 17.978 2.126 -13.792 1.00 96.00 268 ARG A N 1
ATOM 2158 C CA . ARG A 1 268 ? 17.541 2.212 -12.384 1.00 96.00 268 ARG A CA 1
ATOM 2159 C C . ARG A 1 268 ? 17.738 0.872 -11.686 1.00 96.00 268 ARG A C 1
ATOM 2161 O O . ARG A 1 268 ? 18.371 0.839 -10.633 1.00 96.00 268 ARG A O 1
ATOM 2168 N N . LEU A 1 269 ? 17.195 -0.205 -12.258 1.00 96.88 269 LEU A N 1
ATOM 2169 C CA . LEU A 1 269 ? 17.213 -1.536 -11.648 1.00 96.88 269 LEU A CA 1
ATOM 2170 C C . LEU A 1 269 ? 18.633 -2.079 -11.522 1.00 96.88 269 LEU A C 1
ATOM 2172 O O . LEU A 1 269 ? 19.039 -2.447 -10.425 1.00 96.88 269 LEU A O 1
ATOM 2176 N N . LYS A 1 270 ? 19.436 -2.020 -12.588 1.00 93.50 270 LYS A N 1
ATOM 2177 C CA . LYS A 1 270 ? 20.842 -2.436 -12.550 1.00 93.50 270 LYS A CA 1
ATOM 2178 C C . LYS A 1 270 ? 21.599 -1.743 -11.423 1.00 93.50 270 LYS A C 1
ATOM 2180 O O . LYS A 1 270 ? 22.230 -2.415 -10.614 1.00 93.50 270 LYS A O 1
ATOM 2185 N N . ARG A 1 271 ? 21.485 -0.416 -11.322 1.00 94.38 271 ARG A N 1
ATOM 2186 C CA . ARG A 1 271 ? 22.210 0.376 -10.318 1.00 94.38 271 ARG A CA 1
ATOM 2187 C C . ARG A 1 271 ? 21.815 0.019 -8.893 1.00 94.38 271 ARG A C 1
ATOM 2189 O O . ARG A 1 271 ? 22.693 -0.113 -8.048 1.00 94.38 271 ARG A O 1
ATOM 2196 N N . ILE A 1 272 ? 20.526 -0.169 -8.608 1.00 96.31 272 ILE A N 1
ATOM 2197 C CA . ILE A 1 272 ? 20.099 -0.567 -7.258 1.00 96.31 272 ILE A CA 1
ATOM 2198 C C . ILE A 1 272 ? 20.388 -2.045 -6.967 1.00 96.31 272 ILE A C 1
ATOM 2200 O O . ILE A 1 272 ? 20.535 -2.402 -5.803 1.00 96.31 272 ILE A O 1
ATOM 2204 N N . MET A 1 273 ? 20.479 -2.904 -7.985 1.00 95.38 273 MET A N 1
ATOM 2205 C CA . MET A 1 273 ? 20.750 -4.338 -7.834 1.00 95.38 273 MET A CA 1
ATOM 2206 C C . MET A 1 273 ? 22.241 -4.622 -7.647 1.00 95.38 273 MET A C 1
ATOM 2208 O O . MET A 1 273 ? 22.598 -5.370 -6.740 1.00 95.38 273 MET A O 1
ATOM 2212 N N . THR A 1 274 ? 23.114 -3.997 -8.442 1.00 93.12 274 THR A N 1
ATOM 2213 C CA . THR A 1 274 ? 24.567 -4.251 -8.415 1.00 93.12 274 THR A CA 1
ATOM 2214 C C . THR A 1 274 ? 25.368 -3.172 -7.698 1.00 93.12 274 THR A C 1
ATOM 2216 O O . THR A 1 274 ? 26.457 -3.451 -7.212 1.00 93.12 274 THR A O 1
ATOM 2219 N N . GLY A 1 275 ? 24.837 -1.952 -7.584 1.00 91.94 275 GLY A N 1
ATOM 2220 C CA . GLY A 1 275 ? 25.592 -0.798 -7.089 1.00 91.94 275 GLY A CA 1
ATOM 2221 C C . GLY A 1 275 ? 26.554 -0.210 -8.118 1.00 91.94 275 GLY A C 1
ATOM 2222 O O . GLY A 1 275 ? 27.472 0.512 -7.742 1.00 91.94 275 GLY A O 1
ATOM 2223 N N . GLU A 1 276 ? 26.365 -0.512 -9.403 1.00 88.81 276 GLU A N 1
ATOM 2224 C CA . GLU A 1 276 ? 27.283 -0.117 -10.472 1.00 88.81 276 GLU A CA 1
ATOM 2225 C C . GLU A 1 276 ? 26.529 0.466 -11.673 1.00 88.81 276 GLU A C 1
ATOM 2227 O O . GLU A 1 276 ? 25.394 0.086 -11.972 1.00 88.81 276 GLU A O 1
ATOM 2232 N N . CYS A 1 277 ? 27.176 1.390 -12.382 1.00 85.38 277 CYS A N 1
ATOM 2233 C CA . CYS A 1 277 ? 26.705 1.906 -13.665 1.00 85.38 277 CYS A CA 1
ATOM 2234 C C . CYS A 1 277 ? 27.107 0.963 -14.810 1.00 85.38 277 CYS A C 1
ATOM 2236 O O . CYS A 1 277 ? 28.184 0.375 -14.768 1.00 85.38 277 CYS A O 1
ATOM 2238 N N . TYR A 1 278 ? 26.293 0.890 -15.870 1.00 77.38 278 TYR A N 1
ATOM 2239 C CA . TYR A 1 278 ? 26.600 0.089 -17.067 1.00 77.38 278 TYR A CA 1
ATOM 2240 C C . TYR A 1 278 ? 27.932 0.467 -17.735 1.00 77.38 278 TYR A C 1
ATOM 2242 O O . TYR A 1 278 ? 28.662 -0.414 -18.171 1.00 77.38 278 TYR A O 1
ATOM 2250 N N . GLU A 1 279 ? 28.264 1.758 -17.789 1.00 73.88 279 GLU A N 1
ATOM 2251 C CA . GLU A 1 279 ? 29.466 2.260 -18.477 1.00 73.88 279 GLU A CA 1
ATOM 2252 C C . GLU A 1 279 ? 30.745 2.195 -17.618 1.00 73.88 279 GLU A C 1
ATOM 2254 O O . GLU A 1 279 ? 31.832 2.511 -18.096 1.00 73.88 279 GLU A O 1
ATOM 2259 N N . GLY A 1 280 ? 30.636 1.756 -16.358 1.00 64.81 280 GLY A N 1
ATOM 2260 C CA . GLY A 1 280 ? 31.725 1.805 -15.383 1.00 64.81 280 GLY A CA 1
ATOM 2261 C C . GLY A 1 280 ? 31.988 3.226 -14.860 1.00 64.81 280 GLY A C 1
ATOM 2262 O O . GLY A 1 280 ? 32.078 4.194 -15.608 1.00 64.81 280 GLY A O 1
ATOM 2263 N N . GLY A 1 281 ? 32.125 3.371 -13.539 1.00 67.88 281 GLY A N 1
ATOM 2264 C CA . GLY A 1 281 ? 32.308 4.680 -12.898 1.00 67.88 281 GLY A CA 1
ATOM 2265 C C . GLY A 1 281 ? 31.011 5.486 -12.706 1.00 67.88 281 GLY A C 1
ATOM 2266 O O . GLY A 1 281 ? 29.924 5.077 -13.106 1.00 67.88 281 GLY A O 1
ATOM 2267 N N . GLY A 1 282 ? 31.125 6.628 -12.022 1.00 72.19 282 GLY A N 1
ATOM 2268 C CA . GLY A 1 282 ? 29.993 7.469 -11.609 1.00 72.19 282 GLY A CA 1
ATOM 2269 C C . GLY A 1 282 ? 29.536 7.191 -10.172 1.00 72.19 282 GLY A C 1
ATOM 2270 O O . GLY A 1 282 ? 29.312 6.050 -9.777 1.00 72.19 282 GLY A O 1
ATOM 2271 N N . ALA A 1 283 ? 29.420 8.247 -9.364 1.00 82.44 283 ALA A N 1
ATOM 2272 C CA . ALA A 1 283 ? 28.986 8.128 -7.976 1.00 82.44 283 ALA A CA 1
ATOM 2273 C C . ALA A 1 283 ? 27.461 7.956 -7.898 1.00 82.44 283 ALA A C 1
ATOM 2275 O O . ALA A 1 283 ? 26.710 8.850 -8.288 1.00 82.44 283 ALA A O 1
ATOM 2276 N N . ILE A 1 284 ? 27.008 6.829 -7.347 1.00 90.88 284 ILE A N 1
ATOM 2277 C CA . ILE A 1 284 ? 25.592 6.562 -7.075 1.00 90.88 284 ILE A CA 1
ATOM 2278 C C . ILE A 1 284 ? 25.301 6.982 -5.630 1.00 90.88 284 ILE A C 1
ATOM 2280 O O . ILE A 1 284 ? 25.552 6.226 -4.690 1.00 90.88 284 ILE A O 1
ATOM 2284 N N . LYS A 1 285 ? 24.753 8.190 -5.439 1.00 93.94 285 LYS A N 1
ATOM 2285 C CA . LYS A 1 285 ? 24.431 8.759 -4.109 1.00 93.94 285 LYS A CA 1
ATOM 2286 C C . LYS A 1 285 ? 23.502 7.852 -3.292 1.00 93.94 285 LYS A C 1
ATOM 2288 O O . LYS A 1 285 ? 23.557 7.837 -2.066 1.00 93.94 285 LYS A O 1
ATOM 2293 N N . TRP A 1 286 ? 22.666 7.054 -3.956 1.00 94.75 286 TRP A N 1
ATOM 2294 C CA . TRP A 1 286 ? 21.784 6.077 -3.316 1.00 94.75 286 TRP A CA 1
ATOM 2295 C C . TRP A 1 286 ? 22.552 5.065 -2.441 1.00 94.75 286 TRP A C 1
ATOM 2297 O O . TRP A 1 286 ? 22.040 4.667 -1.392 1.00 94.75 286 TRP A O 1
ATOM 2307 N N . LEU A 1 287 ? 23.797 4.718 -2.798 1.00 94.62 287 LEU A N 1
ATOM 2308 C CA . LEU A 1 287 ? 24.648 3.787 -2.042 1.00 94.62 287 LEU A CA 1
ATOM 2309 C C . LEU A 1 287 ? 25.157 4.350 -0.708 1.00 94.62 287 LEU A C 1
ATOM 2311 O O . LEU A 1 287 ? 25.563 3.586 0.162 1.00 94.62 287 LEU A O 1
ATOM 2315 N N . GLU A 1 288 ? 25.092 5.666 -0.496 1.00 95.12 288 GLU A N 1
ATOM 2316 C CA . GLU A 1 288 ? 25.464 6.279 0.789 1.00 95.12 288 GLU A CA 1
ATOM 2317 C C . GLU A 1 288 ? 24.553 5.813 1.935 1.00 95.12 288 GLU A C 1
ATOM 2319 O O . GLU A 1 288 ? 24.943 5.844 3.102 1.00 95.12 288 GLU A O 1
ATOM 2324 N N . LYS A 1 289 ? 23.323 5.394 1.608 1.00 95.44 289 LYS A N 1
ATOM 2325 C CA . LYS A 1 289 ? 22.300 4.981 2.581 1.00 95.44 289 LYS A CA 1
ATOM 2326 C C . LYS A 1 289 ? 21.801 3.556 2.375 1.00 95.44 289 LYS A C 1
ATOM 2328 O O . LYS A 1 289 ? 21.079 3.052 3.231 1.00 95.44 289 LYS A O 1
ATOM 2333 N N . ASN A 1 290 ? 22.164 2.913 1.268 1.00 95.94 290 ASN A N 1
ATOM 2334 C CA . ASN A 1 290 ? 21.604 1.629 0.870 1.00 95.94 290 ASN A CA 1
ATOM 2335 C C . ASN A 1 290 ? 22.686 0.670 0.381 1.00 95.94 290 ASN A C 1
ATOM 2337 O O . ASN A 1 290 ? 23.712 1.074 -0.156 1.00 95.94 290 ASN A O 1
ATOM 2341 N N . LYS A 1 291 ? 22.422 -0.628 0.537 1.00 96.12 291 LYS A N 1
ATOM 2342 C CA . LYS A 1 291 ? 23.240 -1.690 -0.055 1.00 96.12 291 LYS A CA 1
ATOM 2343 C C . LYS A 1 291 ? 22.572 -2.201 -1.333 1.00 96.12 291 LYS A C 1
ATOM 2345 O O . LYS A 1 291 ? 21.341 -2.299 -1.335 1.00 96.12 291 LYS A O 1
ATOM 2350 N N . PRO A 1 292 ? 23.333 -2.592 -2.367 1.00 96.69 292 PRO A N 1
ATOM 2351 C CA . PRO A 1 292 ? 22.765 -3.179 -3.579 1.00 96.69 292 PRO A CA 1
ATOM 2352 C C . PRO A 1 292 ? 21.851 -4.364 -3.267 1.00 96.69 292 PRO A C 1
ATOM 2354 O O . PRO A 1 292 ? 22.178 -5.151 -2.377 1.00 96.69 292 PRO A O 1
ATOM 2357 N N . TYR A 1 293 ? 20.699 -4.471 -3.935 1.00 95.12 293 TYR A N 1
ATOM 2358 C CA . TYR A 1 293 ? 19.690 -5.514 -3.699 1.00 95.12 293 TYR A CA 1
ATOM 2359 C C . TYR A 1 293 ? 20.174 -6.933 -4.015 1.00 95.12 293 TYR A C 1
ATOM 2361 O O . TYR A 1 293 ? 19.741 -7.866 -3.340 1.00 95.12 293 TYR A O 1
ATOM 2369 N N . GLY A 1 294 ? 21.136 -7.078 -4.927 1.00 88.38 294 GLY A N 1
ATOM 2370 C CA . GLY A 1 294 ? 21.442 -8.353 -5.569 1.00 88.38 294 GLY A CA 1
ATOM 2371 C C . GLY A 1 294 ? 20.395 -8.694 -6.631 1.00 88.38 294 GLY A C 1
ATOM 2372 O O . GLY A 1 294 ? 19.623 -7.819 -7.022 1.00 88.38 294 GLY A O 1
ATOM 2373 N N . ASP A 1 295 ? 20.367 -9.966 -7.037 1.00 82.50 295 ASP A N 1
ATOM 2374 C CA . ASP A 1 295 ? 19.465 -10.550 -8.046 1.00 82.50 295 ASP A CA 1
ATOM 2375 C C . ASP A 1 295 ? 19.931 -10.383 -9.512 1.00 82.50 295 ASP A C 1
ATOM 2377 O O . ASP A 1 295 ? 20.958 -9.764 -9.808 1.00 82.50 295 ASP A O 1
ATOM 2381 N N . SER A 1 296 ? 19.195 -11.008 -10.427 1.00 82.06 296 SER A N 1
ATOM 2382 C CA . SER A 1 296 ? 19.407 -11.005 -11.872 1.00 82.06 296 SER A CA 1
ATOM 2383 C C . SER A 1 296 ? 18.343 -10.164 -12.573 1.00 82.06 296 SER A C 1
ATOM 2385 O O . SER A 1 296 ? 17.175 -10.179 -12.195 1.00 82.06 296 SER A O 1
ATOM 2387 N N . LEU A 1 297 ? 18.760 -9.405 -13.585 1.00 88.38 297 LEU A N 1
ATOM 2388 C CA . LEU A 1 297 ? 17.865 -8.614 -14.422 1.00 88.38 297 LEU A CA 1
ATOM 2389 C C . LEU A 1 297 ? 18.062 -9.046 -15.869 1.00 88.38 297 LEU A C 1
ATOM 2391 O O . LEU A 1 297 ? 19.124 -8.804 -16.442 1.00 88.38 297 LEU A O 1
ATOM 2395 N N . GLU A 1 298 ? 17.033 -9.661 -16.437 1.00 86.44 298 GLU A N 1
ATOM 2396 C CA . GLU A 1 298 ? 16.939 -9.922 -17.868 1.00 86.44 298 GLU A CA 1
ATOM 2397 C C . GLU A 1 298 ? 16.168 -8.766 -18.522 1.00 86.44 298 GLU A C 1
ATOM 2399 O O . GLU A 1 298 ? 15.118 -8.353 -18.022 1.00 86.44 298 GLU A O 1
ATOM 2404 N N . VAL A 1 299 ? 16.706 -8.206 -19.607 1.00 85.62 299 VAL A N 1
ATOM 2405 C CA . VAL A 1 299 ? 16.089 -7.099 -20.353 1.00 85.62 299 VAL A CA 1
ATOM 2406 C C . VAL A 1 299 ? 15.951 -7.539 -21.800 1.00 85.62 299 VAL A C 1
ATOM 2408 O O . VAL A 1 299 ? 16.940 -7.938 -22.410 1.00 85.62 299 VAL A O 1
ATOM 2411 N N . TYR A 1 300 ? 14.732 -7.456 -22.326 1.00 83.44 300 TYR A N 1
ATOM 2412 C CA . TYR A 1 300 ? 14.376 -7.929 -23.658 1.00 83.44 300 TYR A CA 1
ATOM 2413 C C . TYR A 1 300 ? 13.712 -6.815 -24.454 1.00 83.44 300 TYR A C 1
ATOM 2415 O O . TYR A 1 300 ? 12.828 -6.133 -23.929 1.00 83.44 300 TYR A O 1
ATOM 2423 N N . ASP A 1 301 ? 14.090 -6.699 -25.724 1.00 80.50 301 ASP A N 1
ATOM 2424 C CA . ASP A 1 301 ? 13.288 -5.996 -26.716 1.00 80.50 301 ASP A CA 1
ATOM 2425 C C . ASP A 1 301 ? 12.200 -6.934 -27.231 1.00 80.50 301 ASP A C 1
ATOM 2427 O O . ASP A 1 301 ? 12.465 -8.081 -27.593 1.00 80.50 301 ASP A O 1
ATOM 2431 N N . ILE A 1 302 ? 10.962 -6.445 -27.249 1.00 74.75 302 ILE A N 1
ATOM 2432 C CA . ILE A 1 302 ? 9.823 -7.170 -27.809 1.00 74.75 302 ILE A CA 1
ATOM 2433 C C . ILE A 1 302 ? 9.412 -6.440 -29.081 1.00 74.75 302 ILE A C 1
ATOM 2435 O O . ILE A 1 302 ? 8.943 -5.301 -29.028 1.00 74.75 302 ILE A O 1
ATOM 2439 N N . GLU A 1 303 ? 9.578 -7.093 -30.226 1.00 68.31 303 GLU A N 1
ATOM 2440 C CA . GLU A 1 303 ? 9.095 -6.566 -31.497 1.00 68.31 303 GLU A CA 1
ATOM 2441 C C . GLU A 1 303 ? 7.571 -6.735 -31.587 1.00 68.31 303 GLU A C 1
ATOM 2443 O O . GLU A 1 303 ? 7.027 -7.821 -31.370 1.00 68.31 303 GLU A O 1
ATOM 2448 N N . HIS A 1 304 ? 6.855 -5.648 -31.889 1.00 59.81 304 HIS A N 1
ATOM 2449 C CA . HIS A 1 304 ? 5.414 -5.706 -32.113 1.00 59.81 304 HIS A CA 1
ATOM 2450 C C . HIS A 1 304 ? 5.131 -6.224 -33.525 1.00 59.81 304 HIS A C 1
ATOM 2452 O O . HIS A 1 304 ? 5.194 -5.475 -34.503 1.00 59.81 304 HIS A O 1
ATOM 2458 N N . LEU A 1 305 ? 4.747 -7.493 -33.619 1.00 56.34 305 LEU A N 1
ATOM 2459 C CA . LEU A 1 305 ? 4.188 -8.069 -34.835 1.00 56.34 305 LEU A CA 1
ATOM 2460 C C . LEU A 1 305 ? 2.669 -7.801 -34.854 1.00 56.34 305 LEU A C 1
ATOM 2462 O O . LEU A 1 305 ? 1.978 -8.217 -33.922 1.00 56.34 305 LEU A O 1
ATOM 2466 N N . PRO A 1 306 ? 2.127 -7.089 -35.862 1.00 55.50 306 PRO A N 1
ATOM 2467 C CA . PRO A 1 306 ? 0.685 -6.873 -35.987 1.00 55.50 306 PRO A CA 1
ATOM 2468 C C . PRO A 1 306 ? -0.073 -8.208 -35.980 1.00 55.50 306 PRO A C 1
ATOM 2470 O O . PRO A 1 306 ? 0.382 -9.170 -36.595 1.00 55.50 306 PRO A O 1
ATOM 2473 N N . ALA A 1 307 ? -1.232 -8.278 -35.317 1.00 56.06 307 ALA A N 1
ATOM 2474 C CA . ALA A 1 307 ? -2.053 -9.500 -35.267 1.00 56.06 307 ALA A CA 1
ATOM 2475 C C . ALA A 1 307 ? -2.570 -9.937 -36.656 1.00 56.06 307 ALA A C 1
ATOM 2477 O O . ALA A 1 307 ? -2.912 -11.093 -36.873 1.00 56.06 307 ALA A O 1
ATOM 2478 N N . ASP A 1 308 ? -2.616 -8.987 -37.582 1.00 56.56 308 ASP A N 1
ATOM 2479 C CA . ASP A 1 308 ? -2.967 -9.075 -38.996 1.00 56.56 308 ASP A CA 1
ATOM 2480 C C . ASP A 1 308 ? -1.742 -9.244 -39.913 1.00 56.56 308 ASP A C 1
ATOM 2482 O O . ASP A 1 308 ? -1.859 -9.244 -41.138 1.00 56.56 308 ASP A O 1
ATOM 2486 N N . SER A 1 309 ? -0.550 -9.406 -39.336 1.00 58.94 309 SER A N 1
ATOM 2487 C CA . SER A 1 309 ? 0.634 -9.804 -40.082 1.00 58.94 309 SER A CA 1
ATOM 2488 C C . SER A 1 309 ? 0.623 -11.317 -40.263 1.00 58.94 309 SER A C 1
ATOM 2490 O O . SER A 1 309 ? 0.991 -12.056 -39.349 1.00 58.94 309 SER A O 1
ATOM 2492 N N . ASP A 1 310 ? 0.312 -11.775 -41.479 1.00 57.94 310 ASP A N 1
ATOM 2493 C CA . ASP A 1 310 ? 0.485 -13.180 -41.884 1.00 57.94 310 ASP A CA 1
ATOM 2494 C C . ASP A 1 310 ? 1.906 -13.697 -41.565 1.00 57.94 310 ASP A C 1
ATOM 2496 O O . ASP A 1 310 ? 2.122 -14.885 -41.359 1.00 57.94 310 ASP A O 1
ATOM 2500 N N . LYS A 1 311 ? 2.887 -12.798 -41.414 1.00 65.19 311 LYS A N 1
ATOM 2501 C CA . LYS A 1 311 ? 4.283 -13.138 -41.125 1.00 65.19 311 LYS A CA 1
ATOM 2502 C C . LYS A 1 311 ? 4.549 -13.639 -39.705 1.00 65.19 311 LYS A C 1
ATOM 2504 O O . LYS A 1 311 ? 5.625 -14.177 -39.472 1.00 65.19 311 LYS A O 1
ATOM 2509 N N . ILE A 1 312 ? 3.618 -13.484 -38.756 1.00 64.44 312 ILE A N 1
ATOM 2510 C CA . ILE A 1 312 ? 3.859 -13.902 -37.361 1.00 64.44 312 ILE A CA 1
ATOM 2511 C C . ILE A 1 312 ? 4.086 -15.416 -37.250 1.00 64.44 312 ILE A C 1
ATOM 2513 O O . ILE A 1 312 ? 4.931 -15.874 -36.486 1.00 64.44 312 ILE A O 1
ATOM 2517 N N . PHE A 1 313 ? 3.393 -16.193 -38.083 1.00 70.12 313 PHE A N 1
ATOM 2518 C CA . PHE A 1 313 ? 3.580 -17.637 -38.188 1.00 70.12 313 PHE A CA 1
ATOM 2519 C C . PHE A 1 313 ? 4.754 -17.994 -39.115 1.00 70.12 313 PHE A C 1
ATOM 2521 O O . PHE A 1 313 ? 5.352 -19.059 -38.981 1.00 70.12 313 PHE A O 1
ATOM 2528 N N . GLU A 1 314 ? 5.167 -17.098 -40.013 1.00 70.50 314 GLU A N 1
ATOM 2529 C CA . GLU A 1 314 ? 6.388 -17.290 -40.808 1.00 70.50 314 GLU A CA 1
ATOM 2530 C C . GLU A 1 314 ? 7.658 -17.221 -39.943 1.00 70.50 314 GLU A C 1
ATOM 2532 O O . GLU A 1 314 ? 8.615 -17.936 -40.230 1.00 70.50 314 GLU A O 1
ATOM 2537 N N . SER A 1 315 ? 7.654 -16.417 -38.872 1.00 67.75 315 SER A N 1
ATOM 2538 C CA . SER A 1 315 ? 8.789 -16.264 -37.946 1.00 67.75 315 SER A CA 1
ATOM 2539 C C . SER A 1 315 ? 8.913 -17.359 -36.883 1.00 67.75 315 SER A C 1
ATOM 2541 O O . SER A 1 315 ? 9.929 -17.427 -36.198 1.00 67.75 315 SER A O 1
ATOM 2543 N N . ILE A 1 316 ? 7.905 -18.220 -36.713 1.00 73.12 316 ILE A N 1
ATOM 2544 C CA . ILE A 1 316 ? 7.990 -19.328 -35.753 1.00 73.12 316 ILE A CA 1
ATOM 2545 C C . ILE A 1 316 ? 8.848 -20.437 -36.360 1.00 73.12 316 ILE A C 1
ATOM 2547 O O . ILE A 1 316 ? 8.413 -21.091 -37.310 1.00 73.12 316 ILE A O 1
ATOM 2551 N N . ASP A 1 317 ? 10.025 -20.669 -35.776 1.00 73.81 317 ASP A N 1
ATOM 2552 C CA . ASP A 1 317 ? 10.886 -21.815 -36.078 1.00 73.81 317 ASP A CA 1
ATOM 2553 C C . ASP A 1 317 ? 10.320 -23.085 -35.414 1.00 73.81 317 ASP A C 1
ATOM 2555 O O . ASP A 1 317 ? 10.442 -23.293 -34.205 1.00 73.81 317 ASP A O 1
ATOM 2559 N N . GLU A 1 318 ? 9.688 -23.954 -36.209 1.00 82.12 318 GLU A N 1
ATOM 2560 C CA . GLU A 1 318 ? 9.104 -25.225 -35.758 1.00 82.12 318 GLU A CA 1
ATOM 2561 C C . GLU A 1 318 ? 10.141 -26.169 -35.136 1.00 82.12 318 GLU A C 1
ATOM 2563 O O . GLU A 1 318 ? 9.797 -26.994 -34.281 1.00 82.12 318 GLU A O 1
ATOM 2568 N N . SER A 1 319 ? 11.419 -26.022 -35.509 1.00 77.69 319 SER A N 1
ATOM 2569 C CA . SER A 1 319 ? 12.498 -26.847 -34.965 1.00 77.69 319 SER A CA 1
ATOM 2570 C C . SER A 1 319 ? 12.739 -26.588 -33.480 1.00 77.69 319 SER A C 1
ATOM 2572 O O . SER A 1 319 ? 13.152 -27.504 -32.772 1.00 77.69 319 SER A O 1
ATOM 2574 N N . LEU A 1 320 ? 12.391 -25.397 -32.971 1.00 71.56 320 LEU A N 1
ATOM 2575 C CA . LEU A 1 320 ? 12.431 -25.113 -31.535 1.00 71.56 320 LEU A CA 1
ATOM 2576 C C . LEU A 1 320 ? 11.481 -26.034 -30.754 1.00 71.56 320 LEU A C 1
ATOM 2578 O O . LEU A 1 320 ? 11.703 -26.287 -29.573 1.00 71.56 320 LEU A O 1
ATOM 2582 N N . TYR A 1 321 ? 10.443 -26.575 -31.392 1.00 78.25 321 TYR A N 1
ATOM 2583 C CA . TYR A 1 321 ? 9.382 -27.368 -30.762 1.00 78.25 321 TYR A CA 1
ATOM 2584 C C . TYR A 1 321 ? 9.399 -28.846 -31.170 1.00 78.25 321 TYR A C 1
ATOM 2586 O O . TYR A 1 321 ? 8.403 -29.548 -30.972 1.00 78.25 321 TYR A O 1
ATOM 2594 N N . ASP A 1 322 ? 10.511 -29.309 -31.749 1.00 83.06 322 ASP A N 1
ATOM 2595 C CA . ASP A 1 322 ? 10.656 -30.662 -32.296 1.00 83.06 322 ASP A CA 1
ATOM 2596 C C . ASP A 1 322 ? 9.559 -31.009 -33.325 1.00 83.06 322 ASP A C 1
ATOM 2598 O O . ASP A 1 322 ? 9.159 -32.168 -33.460 1.00 83.06 322 ASP A O 1
ATOM 2602 N N . GLN A 1 323 ? 9.040 -30.002 -34.041 1.00 83.44 323 GLN A N 1
ATOM 2603 C CA . GLN A 1 323 ? 8.008 -30.175 -35.062 1.00 83.44 323 GLN A CA 1
ATOM 2604 C C . GLN A 1 323 ? 8.599 -30.093 -36.475 1.00 83.44 323 GLN A C 1
ATOM 2606 O O . GLN A 1 323 ? 9.570 -29.364 -36.709 1.00 83.44 323 GLN A O 1
ATOM 2611 N N . PRO A 1 324 ? 8.030 -30.830 -37.449 1.00 87.75 324 PRO A N 1
ATOM 2612 C CA . PRO A 1 324 ? 8.356 -30.617 -38.851 1.00 87.75 324 PRO A CA 1
ATOM 2613 C C . PRO A 1 324 ? 7.886 -29.227 -39.298 1.00 87.75 324 PRO A C 1
ATOM 2615 O O . PRO A 1 324 ? 6.994 -28.632 -38.697 1.00 87.75 324 PRO A O 1
ATOM 2618 N N . ARG A 1 325 ? 8.467 -28.728 -40.392 1.00 85.50 325 ARG A N 1
ATOM 2619 C CA . ARG A 1 325 ? 8.001 -27.494 -41.030 1.00 85.50 325 ARG A CA 1
ATOM 2620 C C . ARG A 1 325 ? 6.538 -27.653 -41.457 1.00 85.50 325 ARG A C 1
ATOM 2622 O O . ARG A 1 325 ? 6.215 -28.635 -42.123 1.00 85.50 325 ARG A O 1
ATOM 2629 N N . MET A 1 326 ? 5.697 -26.697 -41.081 1.00 86.06 326 MET A N 1
ATOM 2630 C CA . MET A 1 326 ? 4.252 -26.703 -41.321 1.00 86.06 326 MET A CA 1
ATOM 2631 C C . MET A 1 326 ? 3.867 -25.622 -42.333 1.00 86.06 326 MET A C 1
ATOM 2633 O O . MET A 1 326 ? 4.509 -24.570 -42.412 1.00 86.06 326 MET A O 1
ATOM 2637 N N . GLU A 1 327 ? 2.794 -25.861 -43.085 1.00 86.12 327 GLU A N 1
ATOM 2638 C CA . GLU A 1 327 ? 2.146 -24.793 -43.850 1.00 86.12 327 GLU A CA 1
ATOM 2639 C C . GLU A 1 327 ? 1.466 -23.804 -42.894 1.00 86.12 327 GLU A C 1
ATOM 2641 O O . GLU A 1 327 ? 1.118 -24.147 -41.762 1.00 86.12 327 GLU A O 1
ATOM 2646 N N . ILE A 1 328 ? 1.257 -22.561 -43.333 1.00 80.56 328 ILE A N 1
ATOM 2647 C CA . ILE A 1 328 ? 0.878 -21.479 -42.412 1.00 80.56 328 ILE A CA 1
ATOM 2648 C C . ILE A 1 328 ? -0.429 -21.747 -41.655 1.00 80.56 328 ILE A C 1
ATOM 2650 O O . ILE A 1 328 ? -0.507 -21.480 -40.462 1.00 80.56 328 ILE A O 1
ATOM 2654 N N . ASN A 1 329 ? -1.415 -22.359 -42.315 1.00 80.75 329 ASN A N 1
ATOM 2655 C CA . ASN A 1 329 ? -2.696 -22.713 -41.699 1.00 80.75 329 ASN A CA 1
ATOM 2656 C C . ASN A 1 329 ? -2.540 -23.811 -40.636 1.00 80.75 329 ASN A C 1
ATOM 2658 O O . ASN A 1 329 ? -3.106 -23.700 -39.556 1.00 80.75 329 ASN A O 1
ATOM 2662 N N . GLU A 1 330 ? -1.723 -24.833 -40.907 1.00 82.75 330 GLU A N 1
ATOM 2663 C CA . GLU A 1 330 ? -1.442 -25.913 -39.948 1.00 82.75 330 GLU A CA 1
ATOM 2664 C C . GLU A 1 330 ? -0.664 -25.384 -38.740 1.00 82.75 330 GLU A C 1
ATOM 2666 O O . GLU A 1 330 ? -0.905 -25.777 -37.600 1.00 82.75 330 GLU A O 1
ATOM 2671 N N . LYS A 1 331 ? 0.245 -24.439 -38.990 1.00 83.00 331 LYS A N 1
ATOM 2672 C CA . LYS A 1 331 ? 1.019 -23.770 -37.953 1.00 83.00 331 LYS A CA 1
ATOM 2673 C C . LYS A 1 331 ? 0.142 -22.891 -37.057 1.00 83.00 331 LYS A C 1
ATOM 2675 O O . LYS A 1 331 ? 0.345 -22.897 -35.846 1.00 83.00 331 LYS A O 1
ATOM 2680 N N . ILE A 1 332 ? -0.823 -22.164 -37.626 1.00 76.44 332 ILE A N 1
ATOM 2681 C CA . ILE A 1 332 ? -1.807 -21.373 -36.868 1.00 76.44 332 ILE A CA 1
ATOM 2682 C C . ILE A 1 332 ? -2.572 -22.276 -35.902 1.00 76.44 332 ILE A C 1
ATOM 2684 O O . ILE A 1 332 ? -2.570 -22.021 -34.696 1.00 76.44 332 ILE A O 1
ATOM 2688 N N . ASP A 1 333 ? -3.160 -23.356 -36.420 1.00 81.69 333 ASP A N 1
ATOM 2689 C CA . ASP A 1 333 ? -3.940 -24.300 -35.617 1.00 81.69 333 ASP A CA 1
ATOM 2690 C C . ASP A 1 333 ? -3.078 -24.912 -34.502 1.00 81.69 333 ASP A C 1
ATOM 2692 O O . ASP A 1 333 ? -3.467 -24.914 -33.332 1.00 81.69 333 ASP A O 1
ATOM 2696 N N . TRP A 1 334 ? -1.852 -25.329 -34.833 1.00 85.06 334 TRP A N 1
ATOM 2697 C CA . TRP A 1 334 ? -0.925 -25.908 -33.866 1.00 85.06 334 TRP A CA 1
ATOM 2698 C C . TRP A 1 334 ? -0.545 -24.932 -32.743 1.00 85.06 334 TRP A C 1
ATOM 2700 O O . TRP A 1 334 ? -0.550 -25.319 -31.572 1.00 85.06 334 TRP A O 1
ATOM 2710 N N . VAL A 1 335 ? -0.246 -23.668 -33.061 1.00 77.69 335 VAL A N 1
ATOM 2711 C CA . VAL A 1 335 ? 0.082 -22.643 -32.053 1.00 77.69 335 VAL A CA 1
ATOM 2712 C C . VAL A 1 335 ? -1.117 -22.357 -31.155 1.00 77.69 335 VAL A C 1
ATOM 2714 O O . VAL A 1 335 ? -0.957 -22.268 -29.939 1.00 77.69 335 VAL A O 1
ATOM 2717 N N . CYS A 1 336 ? -2.319 -22.245 -31.721 1.00 75.50 336 CYS A N 1
ATOM 2718 C CA . CYS A 1 336 ? -3.535 -22.016 -30.945 1.00 75.50 336 CYS A CA 1
ATOM 2719 C C . CYS A 1 336 ? -3.835 -23.175 -29.981 1.00 75.50 336 CYS A C 1
ATOM 2721 O O . CYS A 1 336 ? -4.233 -22.934 -28.841 1.00 75.50 336 CYS A O 1
ATOM 2723 N N . GLU A 1 337 ? -3.600 -24.419 -30.400 1.00 81.31 337 GLU A N 1
ATOM 2724 C CA . GLU A 1 337 ? -3.786 -25.608 -29.559 1.00 81.31 337 GLU A CA 1
ATOM 2725 C C . GLU A 1 337 ? -2.675 -25.801 -28.514 1.00 81.31 337 GLU A C 1
ATOM 2727 O O . GLU A 1 337 ? -2.900 -26.430 -27.478 1.00 81.31 337 GLU A O 1
ATOM 2732 N N . ASN A 1 338 ? -1.479 -25.254 -28.755 1.00 77.56 338 ASN A N 1
ATOM 2733 C CA . ASN A 1 338 ? -0.287 -25.476 -27.930 1.00 77.56 338 ASN A CA 1
ATOM 2734 C C . ASN A 1 338 ? 0.275 -24.189 -27.309 1.00 77.56 338 ASN A C 1
ATOM 2736 O O . ASN A 1 338 ? 1.440 -24.170 -26.907 1.00 77.56 338 ASN A O 1
ATOM 2740 N N . PHE A 1 339 ? -0.543 -23.139 -27.188 1.00 70.75 339 PHE A N 1
ATOM 2741 C CA . PHE A 1 339 ? -0.115 -21.787 -26.805 1.00 70.75 339 PHE A CA 1
ATOM 2742 C C . PHE A 1 339 ? 0.719 -21.738 -25.512 1.00 70.75 339 PHE A C 1
ATOM 2744 O O . PHE A 1 339 ? 1.673 -20.974 -25.396 1.00 70.75 339 PHE A O 1
ATOM 2751 N N . GLU A 1 340 ? 0.419 -22.610 -24.545 1.00 62.12 340 GLU A N 1
ATOM 2752 C CA . GLU A 1 340 ? 1.172 -22.720 -23.286 1.00 62.12 340 GLU A CA 1
ATOM 2753 C C . GLU A 1 340 ? 2.645 -23.139 -23.471 1.00 62.12 340 GLU A C 1
ATOM 2755 O O . GLU A 1 340 ? 3.460 -22.937 -22.572 1.00 62.12 340 GLU A O 1
ATOM 2760 N N . LYS A 1 341 ? 2.997 -23.738 -24.615 1.00 64.12 341 LYS A N 1
ATOM 2761 C CA . LYS A 1 341 ? 4.326 -24.290 -24.926 1.00 64.12 341 LYS A CA 1
ATOM 2762 C C . LYS A 1 341 ? 5.009 -23.606 -26.107 1.00 64.12 341 LYS A C 1
ATOM 2764 O O . LYS A 1 341 ? 6.185 -23.874 -26.332 1.00 64.12 341 LYS A O 1
ATOM 2769 N N . THR A 1 342 ? 4.311 -22.740 -26.843 1.00 61.12 342 THR A N 1
ATOM 2770 C CA . THR A 1 342 ? 4.813 -22.064 -28.055 1.00 61.12 342 THR A CA 1
ATOM 2771 C C . THR A 1 342 ? 5.647 -20.813 -27.765 1.00 61.12 342 THR A C 1
ATOM 2773 O O . THR A 1 342 ? 5.873 -19.999 -28.653 1.00 61.12 342 THR A O 1
ATOM 2776 N N . CYS A 1 343 ? 6.104 -20.640 -26.525 1.00 58.09 343 CYS A N 1
ATOM 2777 C CA . CYS A 1 343 ? 7.036 -19.588 -26.134 1.00 58.09 343 CYS A CA 1
ATOM 2778 C C . CYS A 1 343 ? 8.414 -20.208 -25.864 1.00 58.09 343 CYS A C 1
ATOM 2780 O O . CYS A 1 343 ? 8.752 -20.474 -24.711 1.00 58.09 343 CYS A O 1
ATOM 2782 N N . LYS A 1 344 ? 9.205 -20.460 -26.912 1.00 55.47 344 LYS A N 1
ATOM 2783 C CA . LYS A 1 344 ? 10.630 -20.821 -26.794 1.00 55.47 344 LYS A CA 1
ATOM 2784 C C . LYS A 1 344 ? 11.524 -19.713 -27.352 1.00 55.47 344 LYS A C 1
ATOM 2786 O O . LYS A 1 344 ? 11.146 -19.026 -28.296 1.00 55.47 344 LYS A O 1
ATOM 2791 N N . ARG A 1 345 ? 12.690 -19.520 -26.728 1.00 50.72 345 ARG A N 1
ATOM 2792 C CA . ARG A 1 345 ? 13.659 -18.456 -27.048 1.00 50.72 345 ARG A CA 1
ATOM 2793 C C . ARG A 1 345 ? 14.587 -18.917 -28.185 1.00 50.72 345 ARG A C 1
ATOM 2795 O O . ARG A 1 345 ? 15.020 -20.065 -28.180 1.00 50.72 345 ARG A O 1
ATOM 2802 N N . GLU A 1 346 ? 14.935 -18.028 -29.121 1.00 50.97 346 GLU A N 1
ATOM 2803 C CA . GLU A 1 346 ? 15.924 -18.320 -30.184 1.00 50.97 346 GLU A CA 1
ATOM 2804 C C . GLU A 1 346 ? 17.338 -18.593 -29.634 1.00 50.97 346 GLU A C 1
ATOM 2806 O O . GLU A 1 346 ? 18.122 -19.297 -30.266 1.00 50.97 346 GLU A O 1
ATOM 2811 N N . GLU A 1 347 ? 17.661 -18.079 -28.444 1.00 47.69 347 GLU A N 1
ATOM 2812 C CA . GLU A 1 347 ? 18.998 -18.171 -27.837 1.00 47.69 347 GLU A CA 1
ATOM 2813 C C . GLU A 1 347 ? 19.308 -19.524 -27.158 1.00 47.69 347 GLU A C 1
ATOM 2815 O O . GLU A 1 347 ? 20.371 -19.679 -26.565 1.00 47.69 347 GLU A O 1
ATOM 2820 N N . GLU A 1 348 ? 18.429 -20.529 -27.242 1.00 43.12 348 GLU A N 1
ATOM 2821 C CA . GLU A 1 348 ? 18.666 -21.875 -26.680 1.00 43.12 348 GLU A CA 1
ATOM 2822 C C . GLU A 1 348 ? 19.437 -22.832 -27.630 1.00 43.12 348 GLU A C 1
ATOM 2824 O O . GLU A 1 348 ? 19.301 -24.052 -27.511 1.00 43.12 348 GLU A O 1
ATOM 2829 N N . LYS A 1 349 ? 20.252 -22.314 -28.565 1.00 38.91 349 LYS A N 1
ATOM 2830 C CA . LYS A 1 349 ? 21.118 -23.120 -29.459 1.00 38.91 349 LYS A CA 1
ATOM 2831 C C . LYS A 1 349 ? 22.586 -23.148 -29.042 1.00 38.91 349 LYS A C 1
ATOM 2833 O O . LYS A 1 349 ? 23.161 -22.069 -28.780 1.00 38.91 349 LYS A O 1
#

Nearest PDB structures (foldseek):
  7dsu-assembly1_A  TM=7.699E-01  e=3.573E-16  Mycoplasmopsis bovis
  6k0w-assembly2_A  TM=6.130E-01  e=1.843E-16  Helicobacter pylori 26695
  6k0w-assembly1_B  TM=6.611E-01  e=4.604E-13  Helicobacter pylori 26695
  6k0w-assembly1_D  TM=8.039E-01  e=7.219E-11  Helicobacter pylori 26695
  6k0w-assembly2_C  TM=8.027E-01  e=5.586E-10  Helicobacter pylori 26695

Radius of gyration: 27.68 Å; Cα contacts (8 Å, |Δi|>4): 506; chains: 1; bounding box: 65×60×86 Å